Protein AF-X1VVP1-F1 (afdb_monomer)

Secondary structure (DSSP, 8-state):
--TTTTTT--HHHHHHHHHSS----EEEETTTTEEEE-SS-EEEEEESS-B--BGGGTBPPEEEGGG-HHHHHHHHHHHHHHGGGGTT--EEEEE-TTTTSSS-EEEEE--TT-S-EEEE---SSTT-B--EEEEEEETTEEEEEEEEE--BTT-EEEE-HHHHTTTTTS-TTS-EEEEEEESHHHHS-----------

Radius of gyration: 18.2 Å; Cα contacts (8 Å, |Δi|>4): 379; chains: 1; bounding box: 49×40×46 Å

Mean predicted aligned error: 5.55 Å

pLDDT: mean 89.4, std 11.93, range [37.53, 98.31]

Organism: NCBI:txid412755

Structure (mmCIF, N/CA/C/O backbone):
data_AF-X1VVP1-F1
#
_entry.id   AF-X1VVP1-F1
#
loop_
_atom_site.group_PDB
_atom_site.id
_atom_site.type_symbol
_atom_site.label_atom_id
_atom_site.label_alt_id
_atom_site.label_comp_id
_atom_site.label_asym_id
_atom_site.label_entity_id
_atom_site.label_seq_id
_atom_site.pdbx_PDB_ins_code
_atom_site.Cartn_x
_atom_site.Cartn_y
_atom_site.Cartn_z
_atom_site.occupancy
_atom_site.B_iso_or_equiv
_atom_site.auth_seq_id
_atom_site.auth_comp_id
_atom_site.auth_asym_id
_atom_site.auth_atom_id
_atom_site.pdbx_PDB_model_num
ATOM 1 N N . ASN A 1 1 ? -2.290 13.468 11.066 1.00 53.25 1 ASN A N 1
ATOM 2 C CA . ASN A 1 1 ? -3.421 13.322 12.021 1.00 53.25 1 ASN A CA 1
ATOM 3 C C . ASN A 1 1 ? -4.749 14.012 11.655 1.00 53.25 1 ASN A C 1
ATOM 5 O O . ASN A 1 1 ? -5.671 13.946 12.455 1.00 53.25 1 ASN A O 1
ATOM 9 N N . ALA A 1 2 ? -4.943 14.591 10.458 1.00 58.19 2 ALA A N 1
ATOM 10 C CA . ALA A 1 2 ? -6.217 15.257 10.121 1.00 58.19 2 ALA A CA 1
ATOM 11 C C . ALA A 1 2 ? -7.401 14.297 9.847 1.00 58.19 2 ALA A C 1
ATOM 13 O O . ALA A 1 2 ? -8.535 14.619 10.187 1.00 58.19 2 ALA A O 1
ATOM 14 N N . ALA A 1 3 ? -7.159 13.109 9.276 1.00 63.97 3 ALA A N 1
ATOM 15 C CA . ALA A 1 3 ? -8.237 12.234 8.789 1.00 63.97 3 ALA A CA 1
ATOM 16 C C . ALA A 1 3 ? -9.084 11.556 9.887 1.00 63.97 3 ALA A C 1
ATOM 18 O O . ALA A 1 3 ? -10.210 11.155 9.625 1.00 63.97 3 ALA A O 1
ATOM 19 N N . LEU A 1 4 ? -8.563 11.448 11.114 1.00 76.44 4 LEU A N 1
ATOM 20 C CA . LEU A 1 4 ? -9.298 10.933 12.281 1.00 76.44 4 LEU A CA 1
ATOM 21 C C . LEU A 1 4 ? -9.616 12.043 13.297 1.00 76.44 4 LEU A C 1
ATOM 23 O O . LEU A 1 4 ? -10.098 11.769 14.399 1.00 76.44 4 LEU A O 1
ATOM 27 N N . SER A 1 5 ? -9.358 13.305 12.939 1.00 70.06 5 SER A N 1
ATOM 28 C CA . SER A 1 5 ? -9.628 14.438 13.824 1.00 70.06 5 SER A CA 1
ATOM 29 C C . SER A 1 5 ? -11.117 14.502 14.190 1.00 70.06 5 SER A C 1
ATOM 31 O O . SER A 1 5 ? -11.991 14.252 13.365 1.00 70.06 5 SER A O 1
ATOM 33 N N . GLY A 1 6 ? -11.410 14.756 15.468 1.00 71.38 6 GLY A N 1
ATOM 34 C CA . GLY A 1 6 ? -12.781 14.774 15.998 1.00 71.38 6 GLY A CA 1
ATOM 35 C C . GLY A 1 6 ? -13.351 13.415 16.429 1.00 71.38 6 GLY A C 1
ATOM 36 O O . GLY A 1 6 ? -14.400 13.386 17.062 1.00 71.38 6 GLY A O 1
ATOM 37 N N . THR A 1 7 ? -12.664 12.298 16.165 1.00 79.25 7 THR A N 1
ATOM 38 C CA . THR A 1 7 ? -13.104 10.955 16.611 1.00 79.25 7 THR A CA 1
ATOM 39 C C . THR A 1 7 ? -12.517 10.530 17.962 1.00 79.25 7 THR A C 1
ATOM 41 O O . THR A 1 7 ? -12.929 9.521 18.528 1.00 79.25 7 THR A O 1
ATOM 44 N N . GLY A 1 8 ? -11.519 11.268 18.463 1.00 83.25 8 GLY A N 1
ATOM 45 C CA . GLY A 1 8 ? -10.701 10.858 19.610 1.00 83.25 8 GLY A CA 1
ATOM 46 C C . GLY A 1 8 ? -9.762 9.678 19.318 1.00 83.25 8 GLY A C 1
ATOM 47 O O . GLY A 1 8 ? -9.193 9.123 20.252 1.00 83.25 8 GLY A O 1
ATOM 48 N N . LYS A 1 9 ? -9.617 9.280 18.045 1.00 89.06 9 LYS A N 1
ATOM 49 C CA . LYS A 1 9 ? -8.774 8.168 17.587 1.00 89.06 9 LYS A CA 1
ATOM 50 C C . LYS A 1 9 ? -7.568 8.660 16.796 1.00 89.06 9 LYS A C 1
ATOM 52 O O . LYS A 1 9 ? -7.568 9.757 16.234 1.00 89.06 9 LYS A O 1
ATOM 57 N N . THR A 1 10 ? -6.550 7.817 16.740 1.00 89.00 10 THR A N 1
ATOM 58 C CA . THR A 1 10 ? -5.238 8.080 16.146 1.00 89.00 10 THR A CA 1
ATOM 59 C C . THR A 1 10 ? -4.946 7.130 14.986 1.00 89.00 10 THR A C 1
ATOM 61 O O . THR A 1 10 ? -5.627 6.126 14.772 1.00 89.00 10 THR A O 1
ATOM 64 N N . THR A 1 11 ? -3.904 7.427 14.211 1.00 89.00 11 THR A N 1
ATOM 65 C CA . THR A 1 11 ? -3.397 6.517 13.171 1.00 89.00 11 THR A CA 1
ATOM 66 C C . THR A 1 11 ? -2.858 5.211 13.756 1.00 89.00 11 THR A C 1
ATOM 68 O O . THR A 1 11 ? -2.937 4.187 13.081 1.00 89.00 11 THR A O 1
ATOM 71 N N . ALA A 1 12 ? -2.393 5.221 15.010 1.00 89.88 12 ALA A N 1
ATOM 72 C CA . ALA A 1 12 ? -2.027 4.018 15.753 1.00 89.88 12 ALA A CA 1
ATOM 73 C C . ALA A 1 12 ? -3.254 3.140 16.065 1.00 89.88 12 ALA A C 1
ATOM 75 O O . ALA A 1 12 ? -3.195 1.925 15.891 1.00 89.88 12 ALA A O 1
ATOM 76 N N . ASP A 1 13 ? -4.402 3.731 16.423 1.00 92.38 13 ASP A N 1
ATOM 77 C CA . ASP A 1 13 ? -5.652 2.969 16.590 1.00 92.38 13 ASP A CA 1
ATOM 78 C C . ASP A 1 13 ? -6.070 2.279 15.282 1.00 92.38 13 ASP A C 1
ATOM 80 O O . ASP A 1 13 ? -6.445 1.108 15.286 1.00 92.38 13 ASP A 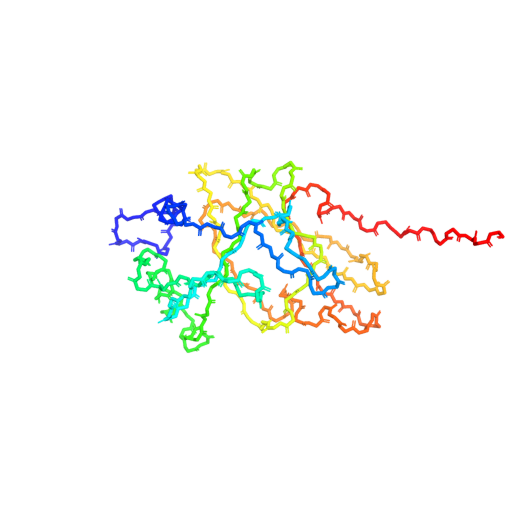O 1
ATOM 84 N N . LEU A 1 14 ? -5.966 2.985 14.150 1.00 93.88 14 LEU A N 1
ATOM 85 C CA . LEU A 1 14 ? -6.242 2.412 12.828 1.00 93.88 14 LEU A CA 1
ATOM 86 C C . LEU A 1 14 ? -5.240 1.305 12.465 1.00 93.88 14 LEU A C 1
ATOM 88 O O . LEU A 1 14 ? -5.618 0.290 11.883 1.00 93.88 14 LEU A O 1
ATOM 92 N N . PHE A 1 15 ? -3.964 1.481 12.805 1.00 94.38 15 PHE A N 1
ATOM 93 C CA . PHE A 1 15 ? -2.954 0.441 12.632 1.00 94.38 15 PHE A CA 1
ATOM 94 C C . PHE A 1 15 ? -3.297 -0.817 13.443 1.00 94.38 15 PHE A C 1
ATOM 96 O O . PHE A 1 15 ? -3.189 -1.923 12.913 1.00 94.38 15 PHE A O 1
ATOM 103 N N . ASN A 1 16 ? -3.763 -0.661 14.684 1.00 94.69 16 ASN A N 1
ATOM 104 C CA . ASN A 1 16 ? -4.191 -1.771 15.536 1.00 94.69 16 ASN A CA 1
ATOM 105 C C . ASN A 1 16 ? -5.433 -2.478 14.974 1.00 94.69 16 ASN A C 1
ATOM 107 O O . ASN A 1 16 ? -5.390 -3.692 14.797 1.00 94.69 16 ASN A O 1
ATOM 111 N N . GLU A 1 17 ? -6.466 -1.731 14.557 1.00 96.31 17 GLU A N 1
ATOM 112 C CA . GLU A 1 17 ? -7.655 -2.291 13.885 1.00 96.31 17 GLU A CA 1
ATOM 113 C C . GLU A 1 17 ? -7.266 -3.189 12.695 1.00 96.31 17 GLU A C 1
ATOM 115 O O . GLU A 1 17 ? -7.808 -4.281 12.515 1.00 96.31 17 GLU A O 1
ATOM 120 N N . LEU A 1 18 ? -6.283 -2.765 11.895 1.00 96.44 18 LEU A N 1
ATOM 121 C CA . LEU A 1 18 ? -5.801 -3.542 10.754 1.00 96.44 18 LEU A CA 1
ATOM 122 C C . LEU A 1 18 ? -4.817 -4.660 11.125 1.00 96.44 18 LEU A C 1
ATOM 124 O O . LEU A 1 18 ? -4.592 -5.544 10.298 1.00 96.44 18 LEU A O 1
ATOM 128 N N . ASN A 1 19 ? -4.209 -4.662 12.309 1.00 94.50 19 ASN A N 1
ATOM 129 C CA . ASN A 1 19 ? -3.380 -5.782 12.768 1.00 94.50 19 ASN A CA 1
ATOM 130 C C . ASN A 1 19 ? -4.198 -6.900 13.412 1.00 94.50 19 ASN A C 1
ATOM 132 O O . ASN A 1 19 ? -3.755 -8.049 13.369 1.00 94.50 19 ASN A O 1
ATOM 136 N N . ASP A 1 20 ? -5.377 -6.581 13.941 1.00 95.75 20 ASP A N 1
ATOM 137 C CA . ASP A 1 20 ? -6.267 -7.548 14.590 1.00 95.75 20 ASP A CA 1
ATOM 138 C C . ASP A 1 20 ? -6.971 -8.480 13.589 1.00 95.75 20 ASP A C 1
ATOM 140 O O . ASP A 1 20 ? -7.489 -9.536 13.959 1.00 95.75 20 ASP A O 1
ATOM 144 N N . ILE A 1 21 ? -6.956 -8.142 12.295 1.00 96.00 21 ILE A N 1
ATOM 145 C CA . ILE A 1 21 ? -7.487 -9.007 11.236 1.00 96.00 21 ILE A CA 1
ATOM 146 C C . ILE A 1 21 ? -6.449 -10.010 10.717 1.00 96.00 21 ILE A C 1
ATOM 148 O O . ILE A 1 21 ? -5.240 -9.777 10.704 1.00 96.00 21 ILE A O 1
ATOM 152 N N . ALA A 1 22 ? -6.932 -11.132 10.183 1.00 95.50 22 ALA A N 1
ATOM 153 C CA . ALA A 1 22 ? -6.082 -12.105 9.501 1.00 95.50 22 ALA A CA 1
ATOM 154 C C . ALA A 1 22 ? -5.563 -11.559 8.160 1.00 95.50 22 ALA A C 1
ATOM 156 O O . ALA A 1 22 ? -6.340 -11.034 7.362 1.00 95.50 22 ALA A O 1
ATOM 157 N N . TRP A 1 23 ? -4.269 -11.745 7.881 1.00 97.44 23 TRP A N 1
ATOM 158 C CA . TRP A 1 23 ? -3.611 -11.319 6.639 1.00 97.44 23 TRP A CA 1
ATOM 159 C C . TRP A 1 23 ? -3.212 -12.500 5.760 1.00 97.44 23 TRP A C 1
ATOM 161 O O . TRP A 1 23 ? -2.513 -13.414 6.204 1.00 97.44 23 TRP A O 1
ATOM 171 N N . ASP A 1 24 ? -3.572 -12.448 4.478 1.00 97.62 24 ASP A N 1
ATOM 172 C CA . ASP A 1 24 ? -3.213 -13.502 3.539 1.00 97.62 24 ASP A CA 1
ATOM 173 C C . ASP A 1 24 ? -1.715 -13.458 3.217 1.00 97.62 24 ASP A C 1
ATOM 175 O O . ASP A 1 24 ? -1.238 -12.591 2.475 1.00 97.62 24 ASP A O 1
ATOM 179 N N . SER A 1 25 ? -0.979 -14.464 3.685 1.00 96.94 25 SER A N 1
ATOM 180 C CA . SER A 1 25 ? 0.458 -14.648 3.435 1.00 96.94 25 SER A CA 1
ATOM 181 C C . SER A 1 25 ? 0.767 -15.666 2.331 1.00 96.94 25 SER A C 1
ATOM 183 O O . SER A 1 25 ? 1.934 -15.952 2.058 1.00 96.94 25 SER A O 1
ATOM 185 N N . LYS A 1 26 ? -0.254 -16.207 1.654 1.00 97.31 26 LYS A N 1
ATOM 186 C CA . LYS A 1 26 ? -0.121 -17.181 0.557 1.00 97.31 26 LYS A CA 1
ATOM 187 C C . LYS A 1 26 ? -0.905 -16.756 -0.684 1.00 97.31 26 LYS A C 1
ATOM 189 O O . LYS A 1 26 ? -1.830 -15.957 -0.589 1.00 97.31 26 LYS A O 1
ATOM 194 N N . TYR A 1 27 ? -0.519 -17.266 -1.851 1.00 96.69 27 TYR A N 1
ATOM 195 C CA . TYR A 1 27 ? -1.201 -17.021 -3.125 1.00 96.69 27 TYR A CA 1
ATOM 196 C C . TYR A 1 27 ? -1.121 -18.235 -4.059 1.00 96.69 27 TYR A C 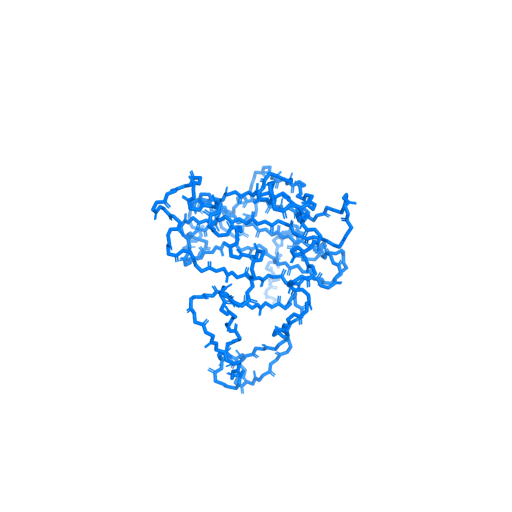1
ATOM 198 O O . TYR A 1 27 ? -0.181 -19.029 -3.974 1.00 96.69 27 TYR A O 1
ATOM 206 N N . TRP A 1 28 ? -2.082 -18.349 -4.978 1.00 97.38 28 TRP A N 1
ATOM 207 C CA . TRP A 1 28 ? -2.036 -19.308 -6.082 1.00 97.38 28 TRP A CA 1
ATOM 208 C C . TRP A 1 28 ? -1.095 -18.831 -7.187 1.00 97.38 28 TRP A C 1
ATOM 210 O O . TRP A 1 28 ? -1.351 -17.820 -7.849 1.00 97.38 28 TRP A O 1
ATOM 220 N N . ASP A 1 29 ? -0.020 -19.571 -7.445 1.00 95.88 29 ASP A N 1
ATOM 221 C CA . ASP A 1 29 ? 0.824 -19.326 -8.610 1.00 95.88 29 ASP A CA 1
ATOM 222 C C . ASP A 1 29 ? 0.229 -20.045 -9.829 1.00 95.88 29 ASP A C 1
ATOM 224 O O . ASP A 1 29 ? 0.396 -21.253 -9.995 1.00 95.88 29 ASP A O 1
ATOM 228 N N . LYS A 1 30 ? -0.434 -19.292 -10.719 1.00 92.94 30 LYS A N 1
ATOM 229 C CA . LYS A 1 30 ? -1.042 -19.832 -11.952 1.00 92.94 30 LYS A CA 1
ATOM 230 C C . LYS A 1 30 ? -0.034 -20.537 -12.870 1.00 92.94 30 LYS A C 1
ATOM 232 O O . LYS A 1 30 ? -0.415 -21.449 -13.598 1.00 92.94 30 LYS A O 1
ATOM 237 N N . LYS A 1 31 ? 1.242 -20.130 -12.860 1.00 94.19 31 LYS A N 1
ATOM 238 C CA . LYS A 1 31 ? 2.285 -20.716 -13.720 1.00 94.19 31 LYS A CA 1
ATOM 239 C C . LYS A 1 31 ? 2.782 -22.039 -13.154 1.00 94.19 31 LYS A C 1
ATOM 241 O O . LYS A 1 31 ? 2.986 -22.986 -13.904 1.00 94.19 31 LYS A O 1
ATOM 246 N N . LYS A 1 32 ? 2.984 -22.096 -11.837 1.00 94.31 32 LYS A N 1
ATOM 247 C CA . LYS A 1 32 ? 3.460 -23.294 -11.131 1.00 94.31 32 LYS A CA 1
ATOM 248 C 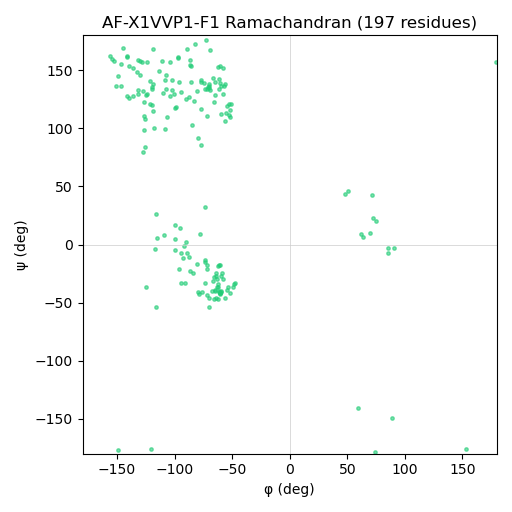C . LYS A 1 32 ? 2.333 -24.220 -10.674 1.00 94.31 32 LYS A C 1
ATOM 250 O O . LYS A 1 32 ? 2.641 -25.306 -10.195 1.00 94.31 32 LYS A O 1
ATOM 255 N N . LYS A 1 33 ? 1.073 -23.791 -10.812 1.00 95.44 33 LYS A N 1
ATOM 256 C CA . LYS A 1 33 ? -0.147 -24.507 -10.411 1.00 95.44 33 LYS A CA 1
ATOM 257 C C . LYS A 1 33 ? -0.078 -25.019 -8.968 1.00 95.44 33 LYS A C 1
ATOM 259 O O . LYS A 1 33 ? -0.356 -26.184 -8.705 1.00 95.44 33 LYS A O 1
ATOM 264 N N . LYS A 1 34 ? 0.372 -24.161 -8.049 1.00 96.69 34 LYS A N 1
ATOM 265 C CA . LYS A 1 34 ? 0.446 -24.478 -6.618 1.00 96.69 34 LYS A CA 1
ATOM 266 C C . LYS A 1 34 ? 0.374 -23.234 -5.747 1.00 96.69 34 LYS A C 1
ATOM 268 O O . LYS A 1 34 ? 0.725 -22.137 -6.186 1.00 96.69 34 LYS A O 1
ATOM 273 N N . VAL A 1 35 ? 0.006 -23.438 -4.487 1.00 97.50 35 VAL A N 1
ATOM 274 C CA . VAL A 1 35 ? 0.048 -22.405 -3.451 1.00 97.50 35 VAL A CA 1
ATOM 275 C C . VAL A 1 35 ? 1.494 -22.109 -3.050 1.00 97.50 35 VAL A C 1
ATOM 277 O O . VAL A 1 35 ? 2.296 -23.016 -2.819 1.00 97.50 35 VAL A O 1
ATOM 280 N N . LEU A 1 36 ? 1.831 -20.824 -2.963 1.00 97.50 36 LEU A N 1
ATOM 281 C CA . LEU A 1 36 ? 3.135 -20.319 -2.541 1.00 97.50 36 LEU A CA 1
ATOM 282 C C . LEU A 1 36 ? 3.000 -19.249 -1.459 1.00 97.50 36 LEU A C 1
ATOM 284 O O . LEU A 1 36 ? 1.982 -18.570 -1.365 1.00 97.50 36 LEU A O 1
ATOM 288 N N . ASN A 1 37 ? 4.071 -19.049 -0.691 1.00 97.06 37 ASN A N 1
ATOM 289 C CA . ASN A 1 37 ? 4.160 -17.962 0.282 1.00 97.06 37 ASN A CA 1
ATOM 290 C C . ASN A 1 37 ? 4.437 -16.620 -0.414 1.00 97.06 37 ASN A C 1
ATOM 292 O O . ASN A 1 37 ? 5.273 -16.528 -1.322 1.00 97.06 37 ASN A O 1
ATOM 296 N N . LYS A 1 38 ? 3.783 -15.557 0.052 1.00 95.12 38 LYS A N 1
ATOM 297 C CA . LYS A 1 38 ? 4.063 -14.173 -0.326 1.00 95.12 38 LYS A CA 1
ATOM 298 C C . LYS A 1 38 ? 5.284 -13.679 0.454 1.00 95.12 38 LYS A C 1
ATOM 300 O O . LYS A 1 38 ? 5.182 -13.156 1.552 1.00 95.12 38 LYS A O 1
ATOM 305 N N . LEU A 1 39 ? 6.464 -13.834 -0.139 1.00 93.81 39 LEU A N 1
ATOM 306 C CA . LEU A 1 39 ? 7.736 -13.462 0.502 1.00 93.81 39 LEU A CA 1
ATOM 307 C C . LEU A 1 39 ? 7.988 -11.946 0.577 1.00 93.81 39 LEU A C 1
ATOM 309 O O . LEU A 1 39 ? 8.940 -11.510 1.218 1.00 93.81 39 LEU A O 1
ATOM 313 N N . ALA A 1 40 ? 7.211 -11.153 -0.164 1.00 94.50 40 ALA A N 1
ATOM 314 C CA . ALA A 1 40 ? 7.440 -9.719 -0.302 1.00 94.50 40 ALA A CA 1
ATOM 315 C C . ALA A 1 40 ? 6.630 -8.882 0.691 1.00 94.50 40 ALA A C 1
ATOM 317 O O . ALA A 1 40 ? 7.106 -7.824 1.089 1.00 94.50 40 ALA A O 1
ATOM 318 N N . ARG A 1 41 ? 5.425 -9.345 1.038 1.00 95.81 41 ARG A N 1
ATOM 319 C CA . ARG A 1 41 ? 4.439 -8.706 1.922 1.00 95.81 41 ARG A CA 1
ATOM 320 C C . ARG A 1 41 ? 3.198 -9.595 2.014 1.00 95.81 41 ARG A C 1
ATOM 322 O O . ARG A 1 41 ? 2.928 -10.335 1.065 1.00 95.81 41 ARG A O 1
ATOM 329 N N . ALA A 1 42 ? 2.414 -9.464 3.075 1.00 97.25 42 ALA A N 1
ATOM 330 C CA . ALA A 1 42 ? 1.031 -9.936 3.070 1.00 97.25 42 ALA A CA 1
ATOM 331 C C . ALA A 1 42 ? 0.113 -8.845 2.492 1.00 97.25 42 ALA A C 1
ATOM 333 O O . ALA A 1 42 ? 0.444 -7.659 2.548 1.00 97.25 42 ALA A O 1
ATOM 334 N N . ASN A 1 43 ? -1.022 -9.226 1.910 1.00 97.25 43 ASN A N 1
ATOM 335 C CA . ASN A 1 43 ? -1.998 -8.259 1.406 1.00 97.25 43 ASN A CA 1
ATOM 336 C C . ASN A 1 43 ? -3.424 -8.798 1.484 1.00 97.25 43 ASN A C 1
ATOM 338 O O . ASN A 1 43 ? -3.637 -9.985 1.244 1.00 97.25 43 ASN A O 1
ATOM 342 N N . ASN A 1 44 ? -4.364 -7.897 1.762 1.00 97.56 44 ASN A N 1
ATOM 343 C CA . ASN A 1 44 ? -5.804 -8.138 1.795 1.00 97.56 44 ASN A CA 1
ATOM 344 C C . ASN A 1 44 ? -6.526 -7.046 1.004 1.00 97.56 44 ASN A C 1
ATOM 346 O O . ASN A 1 44 ? -6.002 -5.939 0.853 1.00 97.56 44 ASN A O 1
ATOM 350 N N . CYS A 1 45 ? -7.747 -7.333 0.560 1.00 97.44 45 CYS A N 1
ATOM 351 C CA . CYS A 1 45 ? -8.631 -6.326 -0.020 1.00 97.44 45 CYS A CA 1
ATOM 352 C C . CYS A 1 45 ? -9.730 -5.918 0.968 1.00 97.44 45 CYS A C 1
ATOM 354 O O . CYS A 1 45 ? -10.097 -6.683 1.860 1.00 97.44 45 CYS A O 1
ATOM 356 N N . PHE A 1 46 ? -10.279 -4.724 0.768 1.00 97.88 46 PHE A N 1
ATOM 357 C CA . PHE A 1 46 ? -11.383 -4.176 1.546 1.00 97.88 46 PHE A CA 1
ATOM 358 C C . PHE A 1 46 ? -12.446 -3.620 0.601 1.00 97.88 46 PHE A C 1
ATOM 360 O O . PHE A 1 46 ? -12.128 -2.859 -0.320 1.00 97.88 46 PHE A O 1
ATOM 367 N N . ALA A 1 47 ? -13.697 -4.022 0.809 1.00 97.12 47 ALA A N 1
ATOM 368 C CA . ALA A 1 47 ? -14.824 -3.664 -0.048 1.00 97.12 47 ALA A CA 1
ATOM 369 C C . ALA A 1 47 ? -16.133 -3.585 0.756 1.00 97.12 47 ALA A C 1
ATOM 371 O O . ALA A 1 47 ? -16.145 -3.769 1.969 1.00 97.12 47 ALA A O 1
ATOM 372 N N . ASP A 1 48 ? -17.254 -3.330 0.082 1.00 97.06 48 ASP A N 1
ATOM 373 C CA . ASP A 1 48 ? -18.593 -3.299 0.698 1.00 97.06 48 ASP A CA 1
ATOM 374 C C . ASP A 1 48 ? -19.184 -4.704 0.957 1.00 97.06 48 ASP A C 1
ATOM 376 O O . ASP A 1 48 ? -20.345 -4.860 1.335 1.00 97.06 48 ASP A O 1
ATOM 380 N N . TYR A 1 49 ? -18.377 -5.751 0.778 1.00 96.94 49 TYR A N 1
ATOM 381 C CA . TYR A 1 49 ? -18.720 -7.148 1.024 1.00 96.94 49 TYR A CA 1
ATOM 382 C C . TYR A 1 49 ? -17.528 -7.890 1.637 1.00 96.94 49 TYR A C 1
ATOM 384 O O . TYR A 1 49 ? -16.393 -7.424 1.562 1.00 96.94 49 TYR A O 1
ATOM 392 N N . ALA A 1 50 ? -17.797 -9.045 2.247 1.00 97.75 50 ALA A N 1
ATOM 393 C CA . ALA A 1 50 ? -16.766 -9.915 2.804 1.00 97.75 50 ALA A CA 1
ATOM 394 C C . ALA A 1 50 ? -16.588 -11.173 1.942 1.00 97.75 50 ALA A C 1
ATOM 396 O O . ALA A 1 50 ? -17.556 -11.715 1.408 1.00 97.75 50 ALA A O 1
ATOM 397 N N . GLN A 1 51 ? -15.355 -11.667 1.852 1.00 97.62 51 GLN A N 1
ATOM 398 C CA . GLN A 1 51 ? -15.005 -12.935 1.218 1.00 97.62 51 GLN A CA 1
ATOM 399 C C . GLN A 1 51 ? -13.919 -13.618 2.048 1.00 97.62 51 GLN A C 1
ATOM 401 O O . GLN A 1 51 ? -12.870 -13.031 2.306 1.00 97.62 51 GLN A O 1
ATOM 406 N N . LYS A 1 52 ? -14.141 -14.881 2.423 1.00 97.25 52 LYS A N 1
ATOM 407 C CA . LYS A 1 52 ? -13.077 -15.724 2.984 1.00 97.25 52 LYS A CA 1
ATOM 408 C C . LYS A 1 52 ? -12.136 -16.168 1.865 1.00 97.25 52 LYS A C 1
ATOM 410 O O . LYS A 1 52 ? -12.606 -16.525 0.785 1.00 97.25 52 LYS A O 1
ATOM 415 N N . ALA A 1 53 ? -10.832 -16.176 2.127 1.00 97.19 53 ALA A N 1
ATOM 416 C CA . ALA A 1 53 ? -9.862 -16.667 1.158 1.00 97.19 53 ALA A CA 1
ATOM 417 C C . ALA A 1 53 ? -10.151 -18.118 0.740 1.00 97.19 53 ALA A C 1
ATOM 419 O O . ALA A 1 53 ? -10.389 -18.993 1.572 1.00 97.19 53 ALA A O 1
ATOM 420 N N . ASN A 1 54 ? -10.046 -18.370 -0.562 1.00 97.06 54 ASN A N 1
ATOM 421 C CA . ASN A 1 54 ? -9.897 -19.694 -1.147 1.00 97.06 54 ASN A CA 1
ATOM 422 C C . ASN A 1 54 ? -8.647 -19.649 -2.029 1.00 97.06 54 ASN A C 1
ATOM 424 O O . ASN A 1 54 ? -8.701 -19.356 -3.228 1.00 97.06 54 ASN A O 1
ATOM 428 N N . ILE A 1 55 ? -7.495 -19.851 -1.387 1.00 96.25 55 ILE A N 1
ATOM 429 C CA . ILE A 1 55 ? -6.196 -19.653 -2.025 1.00 96.25 55 ILE A CA 1
ATOM 430 C C . ILE A 1 55 ? -5.964 -20.683 -3.125 1.00 96.25 55 ILE A C 1
ATOM 432 O O . ILE A 1 55 ? -5.339 -20.326 -4.111 1.00 96.25 55 ILE A O 1
ATOM 436 N N . ASP A 1 56 ? -6.491 -21.900 -3.027 1.00 94.81 56 ASP A N 1
ATOM 437 C CA . ASP A 1 56 ? -6.357 -22.913 -4.082 1.00 94.81 56 ASP A CA 1
ATOM 438 C C . ASP A 1 56 ? -7.090 -22.515 -5.377 1.00 94.81 56 ASP A C 1
ATOM 440 O O . ASP A 1 56 ? -6.639 -22.833 -6.477 1.00 94.81 56 ASP A O 1
ATOM 444 N N . GLU A 1 57 ? -8.155 -21.716 -5.268 1.00 94.75 57 GLU A N 1
ATOM 445 C CA . GLU A 1 57 ? -8.851 -21.098 -6.408 1.00 94.75 57 GLU A CA 1
ATOM 446 C C . GLU A 1 57 ? -8.296 -19.715 -6.794 1.00 94.75 57 GLU A C 1
ATOM 448 O O . GLU A 1 57 ? -8.806 -19.058 -7.705 1.00 94.75 57 GLU A O 1
ATOM 453 N N . GLY A 1 58 ? -7.251 -19.239 -6.113 1.00 94.06 58 GLY A N 1
ATOM 454 C CA . GLY A 1 58 ? -6.675 -17.914 -6.341 1.00 94.06 58 GLY A CA 1
ATOM 455 C C . GLY A 1 58 ? -7.542 -16.752 -5.846 1.00 94.06 58 GLY A C 1
ATOM 456 O O . GLY A 1 58 ? -7.380 -15.633 -6.334 1.00 94.06 58 GLY A O 1
ATOM 457 N N . LYS A 1 59 ? -8.439 -16.993 -4.885 1.00 96.12 59 LYS A N 1
ATOM 458 C CA . LYS A 1 59 ? -9.292 -15.979 -4.251 1.00 96.12 59 LYS A CA 1
ATOM 459 C C . LYS A 1 59 ? -8.709 -15.567 -2.898 1.00 96.12 59 LYS A C 1
ATOM 461 O O . LYS A 1 59 ? -8.600 -16.396 -1.999 1.00 96.12 59 LYS A O 1
ATOM 466 N N . GLY A 1 60 ? -8.337 -14.297 -2.752 1.00 96.75 60 GLY A N 1
ATOM 467 C CA . GLY A 1 60 ? -7.878 -13.734 -1.475 1.00 96.75 60 GLY A CA 1
ATOM 468 C C . GLY A 1 60 ? -9.024 -13.321 -0.547 1.00 96.75 60 GLY A C 1
ATOM 469 O O . GLY A 1 60 ? -10.191 -13.316 -0.942 1.00 96.75 60 GLY A O 1
ATOM 470 N N . SER A 1 61 ? -8.682 -12.955 0.681 1.00 98.00 61 SER A N 1
ATOM 471 C CA . SER A 1 61 ? -9.591 -12.402 1.678 1.00 98.00 61 SER A CA 1
ATOM 472 C C . SER A 1 61 ? -10.035 -10.988 1.293 1.00 98.00 61 SER A C 1
ATOM 474 O O . SER A 1 61 ? -9.221 -10.146 0.892 1.00 98.00 61 SER A O 1
ATOM 476 N N . ILE A 1 62 ? -11.333 -10.726 1.448 1.00 98.31 62 ILE A N 1
ATOM 477 C CA . ILE A 1 62 ? -11.933 -9.394 1.343 1.00 98.31 62 ILE A CA 1
ATOM 478 C C . ILE A 1 62 ? -12.623 -9.104 2.671 1.00 98.31 62 ILE A C 1
ATOM 480 O O . ILE A 1 62 ? -13.508 -9.858 3.079 1.00 98.31 62 ILE A O 1
ATOM 484 N N . HIS A 1 63 ? -12.219 -8.030 3.340 1.00 98.12 63 HIS A N 1
ATOM 485 C CA . HIS A 1 63 ? -12.844 -7.571 4.579 1.00 98.12 63 HIS A CA 1
ATOM 486 C C . HIS A 1 63 ? -13.870 -6.488 4.269 1.00 98.12 63 HIS A C 1
ATOM 488 O O . HIS A 1 63 ? -13.639 -5.630 3.413 1.00 98.12 63 HIS A O 1
ATOM 494 N N . ASN A 1 64 ? -15.012 -6.528 4.950 1.00 97.88 64 ASN A N 1
ATOM 495 C CA . ASN A 1 64 ? -16.043 -5.528 4.733 1.00 97.88 64 ASN A CA 1
ATOM 496 C C . ASN A 1 64 ? -15.691 -4.250 5.500 1.00 97.88 64 ASN A C 1
ATOM 498 O O . ASN A 1 64 ? -15.398 -4.312 6.692 1.00 97.88 64 ASN A O 1
ATOM 502 N N . PHE A 1 65 ? -15.771 -3.089 4.848 1.00 97.12 65 PHE A N 1
ATOM 503 C CA . PHE A 1 65 ? -15.566 -1.801 5.515 1.00 97.12 65 PHE A CA 1
ATOM 504 C C . PHE A 1 65 ? -16.458 -1.630 6.750 1.00 97.12 65 PHE A C 1
ATOM 506 O O . PHE A 1 65 ? -15.998 -1.098 7.756 1.00 97.12 65 PHE A O 1
ATOM 513 N N . LYS A 1 66 ? -17.699 -2.131 6.721 1.00 96.50 66 LYS A N 1
ATOM 514 C CA . LYS A 1 66 ? -18.640 -2.011 7.849 1.00 96.50 66 LYS A CA 1
ATOM 515 C C . LYS A 1 66 ? -18.123 -2.637 9.154 1.00 96.50 66 LYS A C 1
ATOM 517 O O . LYS A 1 66 ? -18.564 -2.233 10.223 1.00 96.50 66 LYS A O 1
ATOM 522 N N . ASP A 1 67 ? -17.216 -3.611 9.049 1.00 97.31 67 ASP A N 1
ATOM 523 C CA . ASP A 1 67 ? -16.634 -4.332 10.184 1.00 97.31 67 ASP A CA 1
ATOM 524 C C . ASP A 1 67 ? -15.323 -3.665 10.668 1.00 97.31 67 ASP A C 1
ATOM 526 O O . ASP A 1 67 ? -14.717 -4.116 11.635 1.00 97.31 67 ASP A O 1
ATOM 530 N N . LEU A 1 68 ? -14.888 -2.586 9.999 1.00 97.00 68 LEU A N 1
ATOM 531 C CA . LEU A 1 68 ? -13.649 -1.835 10.233 1.00 97.00 68 LEU A CA 1
ATOM 532 C C . LEU A 1 68 ? -13.979 -0.339 10.398 1.00 97.00 68 LEU A C 1
ATOM 534 O O . LEU A 1 68 ? -13.911 0.430 9.426 1.00 97.00 68 LEU A O 1
ATOM 538 N N . PRO A 1 69 ? -14.442 0.084 11.589 1.00 95.25 69 PRO A N 1
ATOM 539 C CA . PRO A 1 69 ? -14.977 1.425 11.799 1.00 95.25 69 PRO A CA 1
ATOM 540 C C . PRO A 1 69 ? -13.969 2.542 11.505 1.00 95.25 69 PRO A C 1
ATOM 542 O O . PRO A 1 69 ? -14.351 3.544 10.898 1.00 95.25 69 PRO A O 1
ATOM 545 N N . LEU A 1 70 ? -12.693 2.395 11.870 1.00 95.50 70 LEU A N 1
ATOM 546 C CA . LEU A 1 70 ? -11.687 3.434 11.632 1.00 95.50 70 LEU A CA 1
ATOM 547 C C . LEU A 1 70 ? -11.330 3.526 10.150 1.00 95.50 70 LEU A C 1
ATOM 549 O O . LEU A 1 70 ? -11.292 4.629 9.597 1.00 95.50 70 LEU A O 1
ATOM 553 N N . LEU A 1 71 ? -11.148 2.393 9.469 1.00 95.19 71 LEU A N 1
ATOM 554 C CA . LEU A 1 71 ? -10.922 2.388 8.024 1.00 95.19 71 LEU A CA 1
ATOM 555 C C . LEU A 1 71 ? -12.126 2.970 7.259 1.00 95.19 71 LEU A C 1
ATOM 557 O O . LEU A 1 71 ? -11.949 3.696 6.276 1.00 95.19 71 LEU A O 1
ATOM 561 N N . SER A 1 72 ? -13.348 2.706 7.726 1.00 94.44 72 SER A N 1
ATOM 562 C CA . SER A 1 72 ? -14.573 3.307 7.185 1.00 94.44 72 SER A CA 1
ATOM 563 C C . SER A 1 72 ? -14.595 4.827 7.318 1.00 94.44 72 SER A C 1
ATOM 565 O O . SER A 1 72 ? -14.998 5.513 6.375 1.00 94.44 72 SER A O 1
ATOM 567 N N . ILE A 1 73 ? -14.124 5.367 8.446 1.00 92.75 73 ILE A N 1
ATOM 568 C CA . ILE A 1 73 ? -13.993 6.817 8.638 1.00 92.75 73 ILE A CA 1
ATOM 569 C C . ILE A 1 73 ? -13.006 7.392 7.623 1.00 92.75 73 ILE A C 1
ATOM 571 O O . ILE A 1 73 ? -13.360 8.342 6.931 1.00 92.75 73 ILE A O 1
ATOM 575 N N . ILE A 1 74 ? -11.833 6.773 7.434 1.00 92.38 74 ILE A N 1
ATOM 576 C CA . ILE A 1 74 ? -10.867 7.218 6.414 1.00 92.38 74 ILE A CA 1
ATOM 577 C C . ILE A 1 74 ? -11.505 7.255 5.022 1.00 92.38 74 ILE A C 1
ATOM 579 O O . ILE A 1 74 ? -11.363 8.243 4.298 1.00 92.38 74 ILE A O 1
ATOM 583 N N . ARG A 1 75 ? -12.244 6.208 4.639 1.00 92.44 75 ARG A N 1
ATOM 584 C CA . ARG A 1 75 ? -12.937 6.159 3.341 1.00 92.44 75 ARG A CA 1
ATOM 585 C C . ARG A 1 75 ? -13.971 7.279 3.206 1.00 92.44 75 ARG A C 1
ATOM 587 O O . ARG A 1 75 ? -14.060 7.893 2.142 1.00 92.44 75 ARG A O 1
ATOM 594 N N . LYS A 1 76 ? -14.722 7.572 4.271 1.00 90.94 76 LYS A N 1
ATOM 595 C CA . LYS A 1 76 ? -15.679 8.684 4.308 1.00 90.94 76 LYS A CA 1
ATOM 596 C C . LYS A 1 76 ? -14.975 10.036 4.166 1.00 90.94 76 LYS A C 1
ATOM 598 O O . LYS A 1 76 ? -15.387 10.832 3.330 1.00 90.94 76 LYS A O 1
ATOM 603 N N . THR A 1 77 ? -13.885 10.268 4.893 1.00 90.00 77 THR A N 1
ATOM 604 C CA . THR A 1 77 ? -13.099 11.507 4.799 1.00 90.00 77 THR A CA 1
ATOM 605 C C . THR A 1 77 ? -12.536 11.711 3.395 1.00 90.00 77 THR A C 1
ATOM 607 O O . THR A 1 77 ? -12.614 12.808 2.849 1.00 90.00 77 THR A O 1
ATOM 610 N N . LEU A 1 78 ? -12.037 10.652 2.749 1.00 90.38 78 LEU A N 1
ATOM 611 C CA . LEU A 1 78 ? -11.609 10.731 1.350 1.00 90.38 78 LEU A CA 1
ATOM 612 C C . LEU A 1 78 ? -12.761 11.151 0.428 1.00 90.38 78 LEU A C 1
ATOM 614 O O . LEU A 1 78 ? -12.557 11.968 -0.471 1.00 90.38 78 LEU A O 1
ATOM 618 N N . TYR A 1 79 ? -13.968 10.626 0.647 1.00 91.69 79 TYR A N 1
ATOM 619 C CA . TYR A 1 79 ? -15.151 11.035 -0.109 1.00 91.69 79 TYR A CA 1
ATOM 620 C C . TYR A 1 79 ? -15.530 12.499 0.140 1.00 91.69 79 TYR A C 1
ATOM 622 O O . TYR A 1 79 ? -15.859 13.203 -0.808 1.00 91.69 79 TYR A O 1
ATOM 630 N N . GLU A 1 80 ? -15.437 12.988 1.374 1.00 90.50 80 GLU A N 1
ATOM 631 C CA . GLU A 1 80 ? -15.672 14.402 1.697 1.00 90.50 80 GLU A CA 1
ATOM 632 C C . GLU A 1 80 ? -14.647 15.322 1.009 1.00 90.50 80 GLU A C 1
ATOM 634 O O . GLU A 1 80 ? -15.008 16.391 0.524 1.00 90.50 80 GLU A O 1
ATOM 639 N N . MET A 1 81 ? -13.389 14.884 0.888 1.00 88.31 81 MET A N 1
ATOM 640 C CA . MET A 1 81 ? -12.318 15.650 0.236 1.00 88.31 81 MET A CA 1
ATOM 641 C C . MET A 1 81 ? -12.395 15.642 -1.298 1.00 88.31 81 MET A C 1
ATOM 643 O O . MET A 1 81 ? -12.124 16.657 -1.939 1.00 88.31 81 MET A O 1
ATOM 647 N N . PHE A 1 82 ? -12.711 14.496 -1.908 1.00 89.56 82 PHE A N 1
ATOM 648 C CA . PHE A 1 82 ? -12.577 14.288 -3.359 1.00 89.56 82 PHE A CA 1
ATOM 649 C C . PHE A 1 82 ? -13.904 14.022 -4.085 1.00 89.56 82 PHE A C 1
ATOM 651 O O . PHE A 1 82 ? -13.932 13.905 -5.317 1.00 89.56 82 PHE A O 1
ATOM 658 N N . GLY A 1 83 ? -15.007 13.924 -3.345 1.00 90.50 83 GLY A N 1
ATOM 659 C CA . GLY A 1 83 ? -16.348 13.688 -3.858 1.00 90.50 83 GLY A CA 1
ATOM 660 C C . GLY A 1 83 ? -16.468 12.386 -4.649 1.00 90.50 83 GLY A C 1
ATOM 661 O O . GLY A 1 83 ? -15.868 11.352 -4.345 1.00 90.50 83 GLY A O 1
ATOM 662 N N . HIS A 1 84 ? -17.241 12.440 -5.733 1.00 90.56 84 HIS A N 1
ATOM 663 C CA . HIS A 1 84 ? -17.561 11.267 -6.546 1.00 90.56 84 HIS A CA 1
ATOM 664 C C . HIS A 1 84 ? -16.350 10.571 -7.184 1.00 90.56 84 HIS A C 1
ATOM 666 O O . HIS A 1 84 ? -16.466 9.396 -7.531 1.00 90.56 84 HIS A O 1
ATOM 672 N N . LYS A 1 85 ? -15.187 11.235 -7.277 1.00 86.06 85 LYS A N 1
ATOM 673 C CA . LYS A 1 85 ? -13.953 10.643 -7.825 1.00 86.06 85 LYS A CA 1
ATOM 674 C C . LYS A 1 85 ? -13.494 9.404 -7.056 1.00 86.06 85 LYS A C 1
ATOM 676 O O . LYS A 1 85 ? -12.853 8.542 -7.647 1.00 86.06 85 LYS A O 1
ATOM 681 N N . VAL A 1 86 ? -13.831 9.314 -5.767 1.00 86.56 86 VAL A N 1
ATOM 682 C CA . VAL A 1 86 ? -13.397 8.219 -4.885 1.00 86.56 86 VAL A CA 1
ATOM 683 C C . VAL A 1 86 ? -14.550 7.350 -4.376 1.00 86.56 86 VAL A C 1
ATOM 685 O O . VAL A 1 86 ? -14.337 6.438 -3.584 1.00 86.56 86 VAL A O 1
ATOM 688 N N . LYS A 1 87 ? -15.785 7.587 -4.848 1.00 83.12 87 LYS A N 1
ATOM 689 C CA . LYS A 1 87 ? -17.004 6.907 -4.363 1.00 83.12 87 LYS A CA 1
ATOM 690 C C . LYS A 1 87 ? -16.911 5.379 -4.428 1.00 83.12 87 LYS A C 1
ATOM 692 O O . LYS A 1 87 ? -17.398 4.693 -3.537 1.00 83.12 87 LYS A O 1
ATOM 697 N N . LEU A 1 88 ? -16.304 4.858 -5.492 1.00 84.00 88 LEU A N 1
ATOM 698 C CA . LEU A 1 88 ? -16.202 3.421 -5.765 1.00 84.00 88 LEU A CA 1
ATOM 699 C C . LEU A 1 88 ? -14.846 2.834 -5.361 1.00 84.00 88 LEU A C 1
ATOM 701 O O . LEU A 1 88 ? -14.483 1.753 -5.820 1.00 84.00 88 LEU A O 1
ATOM 705 N N . PHE A 1 89 ? -14.070 3.542 -4.537 1.00 87.19 89 PHE A N 1
ATOM 706 C CA . PHE A 1 89 ? -12.785 3.024 -4.091 1.00 87.19 89 PHE A CA 1
ATOM 707 C C . PHE A 1 89 ? -12.990 1.784 -3.222 1.00 87.19 89 PHE A C 1
ATOM 709 O O . PHE A 1 89 ? -13.653 1.828 -2.184 1.00 87.19 89 PHE A O 1
ATOM 716 N N . ILE A 1 90 ? -12.372 0.697 -3.670 1.00 93.31 90 ILE A N 1
ATOM 717 C CA . ILE A 1 90 ? -11.954 -0.424 -2.835 1.00 93.31 90 ILE A CA 1
ATOM 718 C C . ILE A 1 90 ? -10.560 -0.116 -2.284 1.00 93.31 90 ILE A C 1
ATOM 720 O O . ILE A 1 90 ? -9.830 0.691 -2.868 1.00 93.31 90 ILE A O 1
ATOM 724 N N . ALA A 1 91 ? -10.166 -0.763 -1.191 1.00 94.94 91 ALA A N 1
ATOM 725 C CA . ALA A 1 91 ? -8.809 -0.627 -0.668 1.00 94.94 91 ALA A CA 1
ATOM 726 C C . ALA A 1 91 ? -8.033 -1.941 -0.781 1.00 94.94 91 ALA A C 1
ATOM 728 O O . ALA A 1 91 ? -8.597 -3.030 -0.695 1.00 94.94 91 ALA A O 1
ATOM 729 N N . GLU A 1 92 ? -6.719 -1.828 -0.954 1.00 95.69 92 GLU A N 1
ATOM 730 C CA . GLU A 1 92 ? -5.776 -2.934 -0.818 1.00 95.69 92 GLU A CA 1
ATOM 731 C C . GLU A 1 92 ? -4.790 -2.583 0.295 1.00 95.69 92 GLU A C 1
ATOM 733 O O . GLU A 1 92 ? -4.074 -1.582 0.223 1.00 95.69 92 GLU A O 1
ATOM 738 N N . GLY A 1 93 ? -4.753 -3.412 1.332 1.00 96.25 93 GLY A N 1
ATOM 739 C CA . GLY A 1 93 ? -3.775 -3.303 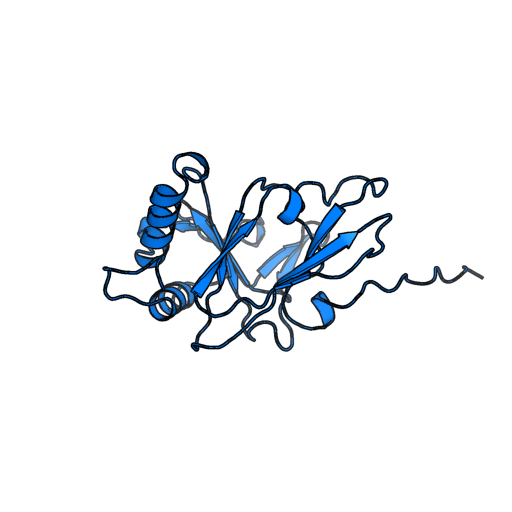2.403 1.00 96.25 93 GLY A CA 1
ATOM 740 C C . GLY A 1 93 ? -2.508 -4.047 2.023 1.00 96.25 93 GLY A C 1
ATOM 741 O O . GLY A 1 93 ? -2.576 -5.156 1.501 1.00 96.25 93 GLY A O 1
ATOM 742 N N . ASN A 1 94 ? -1.349 -3.475 2.334 1.00 96.50 94 ASN A N 1
ATOM 743 C CA . ASN A 1 94 ? -0.051 -4.110 2.125 1.00 96.50 94 ASN A CA 1
ATOM 744 C C . ASN A 1 94 ? 0.730 -4.109 3.441 1.00 96.50 94 ASN A C 1
ATOM 746 O O . ASN A 1 94 ? 1.195 -3.057 3.878 1.00 96.50 94 ASN A O 1
ATOM 750 N N . ARG A 1 95 ? 0.878 -5.285 4.061 1.00 96.06 95 ARG A N 1
ATOM 751 C CA . ARG A 1 95 ? 1.543 -5.455 5.357 1.00 96.06 95 ARG A CA 1
ATOM 752 C C . ARG A 1 95 ? 2.981 -5.919 5.169 1.00 96.06 95 ARG A C 1
ATOM 754 O O . ARG A 1 95 ? 3.244 -7.000 4.634 1.00 96.06 95 ARG A O 1
ATOM 761 N N . TYR A 1 96 ? 3.900 -5.084 5.636 1.00 94.81 96 TYR A N 1
ATOM 762 C CA . TYR A 1 96 ? 5.338 -5.317 5.636 1.00 94.81 96 TYR A CA 1
ATOM 763 C C . TYR A 1 96 ? 5.765 -5.568 7.087 1.00 94.81 96 TYR A C 1
ATOM 765 O O . TYR A 1 96 ? 5.904 -4.618 7.844 1.00 94.81 96 TYR A O 1
ATOM 773 N N . GLU A 1 97 ? 5.937 -6.831 7.494 1.00 89.94 97 GLU A N 1
ATOM 774 C CA . GLU A 1 97 ? 6.143 -7.185 8.918 1.00 89.94 97 GLU A CA 1
ATOM 775 C C . GLU A 1 97 ? 7.407 -6.580 9.546 1.00 89.94 97 GLU A C 1
ATOM 777 O O . GLU A 1 97 ? 7.537 -6.544 10.759 1.00 89.94 97 GLU A O 1
ATOM 782 N N . ASP A 1 98 ? 8.357 -6.133 8.729 1.00 89.12 98 ASP A N 1
ATOM 783 C CA . ASP A 1 98 ? 9.627 -5.554 9.168 1.00 89.12 98 ASP A CA 1
ATOM 784 C C . ASP A 1 98 ? 9.764 -4.085 8.752 1.00 89.12 98 ASP A C 1
ATOM 786 O O . ASP A 1 98 ? 10.874 -3.639 8.463 1.00 89.12 98 ASP A O 1
ATOM 790 N N . GLY A 1 99 ? 8.639 -3.383 8.565 1.00 87.50 99 GLY A N 1
ATOM 791 C CA . GLY A 1 99 ? 8.619 -1.984 8.121 1.00 87.50 99 GLY A CA 1
ATOM 792 C C . GLY A 1 99 ? 9.236 -1.759 6.734 1.00 87.50 99 GLY A C 1
ATOM 793 O O . GLY A 1 99 ? 9.446 -0.627 6.312 1.00 87.50 99 GLY A O 1
ATOM 794 N N . GLY A 1 100 ? 9.560 -2.831 5.999 1.00 88.62 100 GLY A N 1
ATOM 795 C CA . GLY A 1 100 ? 10.326 -2.737 4.764 1.00 88.62 100 GLY A CA 1
ATOM 796 C C . GLY A 1 100 ? 11.817 -2.462 4.977 1.00 88.62 100 GLY A C 1
ATOM 797 O O . GLY A 1 100 ? 12.486 -2.035 4.044 1.00 88.62 100 GLY A O 1
ATOM 798 N N . GLU A 1 101 ? 12.385 -2.723 6.151 1.00 88.12 101 GLU A N 1
ATOM 799 C CA . GLU A 1 101 ? 13.806 -2.464 6.404 1.00 88.12 101 GLU A CA 1
ATOM 800 C C . GLU A 1 101 ? 14.726 -3.559 5.844 1.00 88.12 101 GLU A C 1
ATOM 802 O O . GLU A 1 101 ? 15.790 -3.275 5.281 1.00 88.12 101 GLU A O 1
ATOM 807 N N . LYS A 1 102 ? 14.334 -4.835 5.978 1.00 91.25 102 LYS A N 1
ATOM 808 C CA . LYS A 1 102 ? 15.245 -5.980 5.784 1.00 91.25 102 LYS A CA 1
ATOM 809 C C . LYS A 1 102 ? 14.836 -6.865 4.605 1.00 91.25 102 LYS A C 1
ATOM 811 O O . LYS A 1 102 ? 15.631 -7.157 3.706 1.00 91.25 102 LYS A O 1
ATOM 816 N N . LYS A 1 103 ? 13.591 -7.327 4.598 1.00 93.00 103 LYS A N 1
ATOM 817 C CA . LYS A 1 103 ? 13.062 -8.430 3.790 1.00 93.00 103 LYS A CA 1
ATOM 818 C C . LYS A 1 103 ? 11.862 -8.032 2.951 1.00 93.00 103 LYS A C 1
ATOM 820 O O . LYS A 1 103 ? 11.769 -8.558 1.833 1.00 93.00 103 LYS A O 1
ATOM 825 N N . HIS A 1 104 ? 10.977 -7.173 3.443 1.00 96.31 104 HIS A N 1
ATOM 826 C CA . HIS A 1 104 ? 9.728 -6.860 2.755 1.00 96.31 104 HIS A CA 1
ATOM 827 C C . HIS A 1 104 ? 9.823 -5.583 1.919 1.00 96.31 104 HIS A C 1
ATOM 829 O O . HIS A 1 104 ? 10.759 -4.791 2.032 1.00 96.31 104 HIS A O 1
ATOM 835 N N . GLY A 1 105 ? 8.902 -5.451 0.974 1.00 96.00 105 GLY A N 1
ATOM 836 C CA . GLY A 1 105 ? 8.852 -4.337 0.039 1.00 96.00 105 GLY A CA 1
ATOM 837 C C . GLY A 1 105 ? 8.181 -4.726 -1.270 1.00 96.00 105 GLY A C 1
ATOM 838 O O . GLY A 1 105 ? 7.685 -5.841 -1.448 1.00 96.00 105 GLY A O 1
ATOM 839 N N . ILE A 1 106 ? 8.171 -3.791 -2.207 1.00 95.50 106 ILE A N 1
ATOM 840 C CA . ILE A 1 106 ? 7.645 -3.999 -3.551 1.00 95.50 106 ILE A CA 1
ATOM 841 C C . ILE A 1 106 ? 8.571 -3.318 -4.552 1.00 95.50 106 ILE A C 1
ATOM 843 O O . ILE A 1 106 ? 8.940 -2.154 -4.406 1.00 95.50 106 ILE A O 1
ATOM 847 N N . GLY A 1 107 ? 9.019 -4.096 -5.539 1.00 95.62 107 GLY A N 1
ATOM 848 C CA . GLY A 1 107 ? 9.951 -3.615 -6.553 1.00 95.62 107 GLY A CA 1
ATOM 849 C C . GLY A 1 107 ? 9.291 -2.663 -7.546 1.00 95.62 107 GLY A C 1
ATOM 850 O O . GLY A 1 107 ? 8.082 -2.470 -7.527 1.00 95.62 107 GLY A O 1
ATOM 851 N N . TRP A 1 108 ? 10.096 -2.110 -8.453 1.00 94.94 108 TRP A N 1
ATOM 852 C CA . TRP A 1 108 ? 9.644 -1.184 -9.496 1.00 94.94 108 TRP A CA 1
ATOM 853 C C . TRP A 1 108 ? 8.462 -1.713 -10.315 1.00 94.94 108 TRP A C 1
ATOM 855 O O . TRP A 1 108 ? 8.639 -2.616 -11.143 1.00 94.94 108 TRP A O 1
ATOM 865 N N . HIS A 1 109 ? 7.300 -1.099 -10.121 1.00 94.19 109 HIS A N 1
ATOM 866 C CA . HIS A 1 109 ? 6.045 -1.401 -10.802 1.00 94.19 109 HIS A CA 1
ATOM 867 C C . HIS A 1 109 ? 5.239 -0.114 -11.020 1.00 94.19 109 HIS A C 1
ATOM 869 O O . HIS A 1 109 ? 5.601 0.946 -10.512 1.00 94.19 109 HIS A O 1
ATOM 875 N N . GLY A 1 110 ? 4.192 -0.214 -11.824 1.00 93.56 110 GLY A N 1
ATOM 876 C CA . GLY A 1 110 ? 3.047 0.682 -11.747 1.00 93.56 110 GLY A CA 1
ATOM 877 C C . GLY A 1 110 ? 1.802 -0.153 -11.474 1.00 93.56 110 GLY A C 1
ATOM 878 O O . GLY A 1 110 ? 1.895 -1.376 -11.312 1.00 93.56 110 GLY A O 1
ATOM 879 N N . ASP A 1 111 ? 0.645 0.487 -11.457 1.00 91.75 111 ASP A N 1
ATOM 880 C CA . ASP A 1 111 ? -0.632 -0.181 -11.239 1.00 91.75 111 ASP A CA 1
ATOM 881 C C . ASP A 1 111 ? -1.534 -0.025 -12.462 1.00 91.75 111 ASP A C 1
ATOM 883 O O . ASP A 1 111 ? -2.133 1.021 -12.679 1.00 91.75 111 ASP A O 1
ATOM 887 N N . ALA A 1 112 ? -1.597 -1.064 -13.297 1.00 89.88 112 ALA A N 1
ATOM 888 C CA . ALA A 1 112 ? -2.264 -0.973 -14.597 1.00 89.88 112 ALA A CA 1
ATOM 889 C C . ALA A 1 112 ? -3.793 -0.892 -14.500 1.00 89.88 112 ALA A C 1
ATOM 891 O O . ALA A 1 112 ? -4.455 -0.509 -15.460 1.00 89.88 112 ALA A O 1
ATOM 892 N N . GLU A 1 113 ? -4.354 -1.271 -13.354 1.00 87.19 113 GLU A N 1
ATOM 893 C CA . GLU A 1 113 ? -5.800 -1.348 -13.148 1.00 87.19 113 GLU A CA 1
ATOM 894 C C . GLU A 1 113 ? -6.360 -0.058 -12.529 1.00 87.19 113 GLU A C 1
ATOM 896 O O . GLU A 1 113 ? -7.577 0.098 -12.422 1.00 87.19 113 GLU A O 1
ATOM 901 N N . ARG A 1 114 ? -5.496 0.882 -12.116 1.00 85.50 114 ARG A N 1
ATOM 902 C CA . ARG A 1 114 ? -5.879 2.049 -11.314 1.00 85.50 114 ARG A CA 1
ATOM 903 C C . ARG A 1 114 ? -5.439 3.348 -11.982 1.00 85.50 114 ARG A C 1
ATOM 905 O O . ARG A 1 114 ? -4.276 3.518 -12.302 1.00 85.50 114 ARG A O 1
ATOM 912 N N . ARG A 1 115 ? -6.367 4.300 -12.131 1.00 87.31 115 ARG A N 1
ATOM 913 C CA . ARG A 1 115 ? -6.082 5.647 -12.678 1.00 87.31 115 ARG A CA 1
ATOM 914 C C . ARG A 1 115 ? -5.849 6.710 -11.606 1.00 87.31 115 ARG A C 1
ATOM 916 O O . ARG A 1 115 ? -5.272 7.754 -11.875 1.00 87.31 115 ARG A O 1
ATOM 923 N N . ILE A 1 116 ? -6.332 6.470 -10.394 1.00 88.19 116 ILE A N 1
ATOM 924 C CA . ILE A 1 116 ? -6.128 7.334 -9.234 1.00 88.19 116 ILE A CA 1
ATOM 925 C C . ILE A 1 116 ? -6.059 6.447 -7.998 1.00 88.19 116 ILE A C 1
ATOM 927 O O . ILE A 1 116 ? -6.848 5.512 -7.859 1.00 88.19 116 ILE A O 1
ATOM 931 N N . VAL A 1 117 ? -5.104 6.728 -7.115 1.00 91.44 117 VAL A N 1
ATOM 932 C CA . VAL A 1 117 ? -4.927 5.983 -5.866 1.00 91.44 117 VAL A CA 1
ATOM 933 C C . VAL A 1 117 ? -4.683 6.972 -4.736 1.00 91.44 117 VAL A C 1
ATOM 935 O O . VAL A 1 117 ? -3.797 7.816 -4.837 1.00 91.44 117 VAL A O 1
ATOM 938 N N . ALA A 1 118 ? -5.463 6.858 -3.663 1.00 92.62 118 ALA A N 1
ATOM 939 C CA . ALA A 1 118 ? -5.183 7.507 -2.388 1.00 92.62 118 ALA A CA 1
ATOM 940 C C . ALA A 1 118 ? -4.611 6.464 -1.426 1.00 92.62 118 ALA A C 1
ATOM 942 O O . ALA A 1 118 ? -5.142 5.357 -1.312 1.00 92.62 118 ALA A O 1
ATOM 943 N N . CYS A 1 119 ? -3.527 6.809 -0.747 1.00 93.31 119 CYS A N 1
ATOM 944 C CA . CYS A 1 119 ? -2.811 5.917 0.146 1.00 93.31 119 CYS A CA 1
ATOM 945 C C . CYS A 1 119 ? -2.576 6.597 1.490 1.00 93.31 119 CYS A C 1
ATOM 947 O O . CYS A 1 119 ? -2.311 7.795 1.547 1.00 93.31 119 CYS A O 1
ATOM 949 N N . ILE A 1 120 ? -2.609 5.799 2.553 1.00 93.56 120 ILE A N 1
ATOM 950 C CA . ILE A 1 120 ? -2.174 6.194 3.889 1.00 93.56 120 ILE A CA 1
ATOM 951 C C . ILE A 1 120 ? -1.036 5.274 4.328 1.00 93.56 120 ILE A C 1
ATOM 953 O O . ILE A 1 120 ? -1.101 4.057 4.125 1.00 93.56 120 ILE A O 1
ATOM 957 N N . ARG A 1 121 ? 0.026 5.844 4.897 1.00 94.19 121 ARG A N 1
ATOM 958 C CA . ARG A 1 121 ? 1.080 5.073 5.556 1.00 94.19 121 ARG A CA 1
ATOM 959 C C . ARG A 1 121 ? 0.693 4.854 7.013 1.00 94.19 121 ARG A C 1
ATOM 961 O O . ARG A 1 121 ? 0.405 5.806 7.721 1.00 94.19 121 ARG A O 1
ATOM 968 N N . LEU A 1 122 ? 0.708 3.605 7.461 1.00 93.62 122 LEU A N 1
ATOM 969 C CA . LEU A 1 122 ? 0.477 3.242 8.857 1.00 93.62 122 LEU A CA 1
ATOM 970 C C . LEU A 1 122 ? 1.698 2.490 9.379 1.00 93.62 122 LEU A C 1
ATOM 972 O O . LEU A 1 122 ? 2.274 1.686 8.642 1.00 93.62 122 LEU A O 1
ATOM 976 N N . MET A 1 123 ? 2.066 2.778 10.621 1.00 89.56 123 MET A N 1
ATOM 977 C CA . MET A 1 123 ? 3.213 2.226 11.341 1.00 89.56 123 MET A CA 1
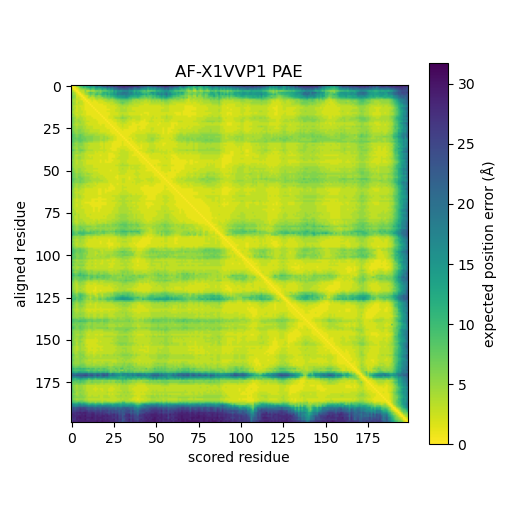ATOM 978 C C . MET A 1 123 ? 2.802 1.998 12.799 1.00 89.56 123 MET A C 1
ATOM 980 O O . MET A 1 123 ? 1.808 2.583 13.240 1.00 89.56 123 MET A O 1
ATOM 984 N N . ALA A 1 124 ? 3.553 1.167 13.522 1.00 84.25 124 ALA A N 1
ATOM 985 C CA . ALA A 1 124 ? 3.311 0.932 14.945 1.00 84.25 124 ALA A CA 1
ATOM 986 C C . ALA A 1 124 ? 3.677 2.162 15.778 1.00 84.25 124 ALA A C 1
ATOM 988 O O . ALA A 1 124 ? 2.882 2.604 16.606 1.00 84.25 124 ALA A O 1
ATOM 989 N N . ASP A 1 125 ? 4.849 2.729 15.494 1.00 82.75 125 ASP A N 1
ATOM 990 C CA . ASP A 1 125 ? 5.413 3.835 16.251 1.00 82.75 125 ASP A CA 1
ATOM 991 C C . ASP A 1 125 ? 5.356 5.141 15.449 1.00 82.75 125 ASP A C 1
ATOM 993 O O . ASP A 1 125 ? 5.563 5.184 14.229 1.00 82.75 125 ASP A O 1
ATOM 997 N N . GLU A 1 126 ? 5.069 6.240 16.148 1.00 76.88 126 GLU A N 1
ATOM 998 C CA . GLU A 1 126 ? 5.184 7.576 15.568 1.00 76.88 126 GLU A CA 1
ATOM 999 C C . GLU A 1 126 ? 6.653 7.876 15.226 1.00 76.88 126 GLU A C 1
ATOM 1001 O O . GLU A 1 126 ? 7.569 7.538 15.973 1.00 76.88 126 GLU A O 1
ATOM 1006 N N . GLY A 1 127 ? 6.884 8.520 14.080 1.00 76.00 127 GLY A N 1
ATOM 1007 C CA . GLY A 1 127 ? 8.234 8.837 13.600 1.00 76.00 127 GLY A CA 1
ATOM 1008 C C . GLY A 1 127 ? 8.920 7.721 12.805 1.00 76.00 127 GLY A C 1
ATOM 1009 O O . GLY A 1 127 ? 10.010 7.949 12.283 1.00 76.00 127 GLY A O 1
ATOM 1010 N N . GLU A 1 128 ? 8.299 6.546 12.646 1.00 85.06 128 GLU A N 1
ATOM 1011 C CA . GLU A 1 128 ? 8.754 5.567 11.655 1.00 85.06 128 GLU A CA 1
ATOM 1012 C C . GLU A 1 128 ? 8.466 6.044 10.223 1.00 85.06 128 GLU A C 1
ATOM 1014 O O . GLU A 1 128 ? 7.373 6.528 9.909 1.00 85.06 128 GLU A O 1
ATOM 1019 N N . THR A 1 129 ? 9.435 5.826 9.328 1.00 91.44 129 THR A N 1
ATOM 1020 C CA . THR A 1 129 ? 9.379 6.253 7.923 1.00 91.44 129 THR A CA 1
ATOM 1021 C C . THR A 1 129 ? 9.657 5.084 6.983 1.00 91.44 129 THR A C 1
ATOM 1023 O O . THR A 1 129 ? 10.668 4.394 7.102 1.00 91.44 129 THR A O 1
ATOM 1026 N N . MET A 1 130 ? 8.821 4.911 5.955 1.00 94.25 130 MET A N 1
ATOM 1027 C CA . MET A 1 130 ? 9.073 3.959 4.863 1.00 94.25 130 MET A CA 1
ATOM 1028 C C . MET A 1 130 ? 8.976 4.690 3.520 1.00 94.25 130 MET A C 1
ATOM 1030 O O . MET A 1 130 ? 7.867 4.872 2.999 1.00 94.25 130 MET A O 1
ATOM 1034 N N . PRO A 1 131 ? 10.119 5.089 2.927 1.00 95.25 131 PRO A N 1
ATOM 1035 C CA . PRO A 1 131 ? 10.124 5.939 1.746 1.00 95.25 131 PRO A CA 1
ATOM 1036 C C . PRO A 1 131 ? 9.437 5.306 0.536 1.00 95.25 131 PRO A C 1
ATOM 1038 O O . PRO A 1 131 ? 9.595 4.111 0.250 1.00 95.25 131 PRO A O 1
ATOM 1041 N N . MET A 1 132 ? 8.729 6.131 -0.231 1.00 96.50 132 MET A N 1
ATOM 1042 C CA . MET A 1 132 ? 8.302 5.802 -1.586 1.00 96.50 132 MET A CA 1
ATOM 1043 C C . MET A 1 132 ? 9.327 6.342 -2.580 1.00 96.50 132 MET A C 1
ATOM 1045 O O . MET A 1 132 ? 9.734 7.503 -2.524 1.00 96.50 132 MET A O 1
ATOM 1049 N N . HIS A 1 133 ? 9.746 5.502 -3.516 1.00 97.19 133 HIS A N 1
ATOM 1050 C CA . HIS A 1 133 ? 10.646 5.897 -4.587 1.00 97.19 133 HIS A CA 1
ATOM 1051 C C . HIS A 1 133 ? 9.883 5.976 -5.899 1.00 97.19 133 HIS A C 1
ATOM 1053 O O . HIS A 1 133 ? 9.209 5.016 -6.258 1.00 97.19 133 HIS A O 1
ATOM 1059 N N . PHE A 1 134 ? 10.086 7.051 -6.655 1.00 96.50 134 PHE A N 1
ATOM 1060 C CA . PHE A 1 134 ? 9.594 7.214 -8.019 1.00 96.50 134 PHE A CA 1
ATOM 1061 C C . PHE A 1 134 ? 10.766 7.387 -8.979 1.00 96.50 134 PHE A C 1
ATOM 1063 O O . PHE A 1 134 ? 11.746 8.081 -8.691 1.00 96.50 134 PHE A O 1
ATOM 1070 N N . GLN A 1 135 ? 10.670 6.735 -10.131 1.00 95.56 135 GLN A N 1
ATOM 1071 C CA . GLN A 1 135 ? 11.706 6.756 -11.151 1.00 95.56 135 GLN A CA 1
ATOM 1072 C C . GLN A 1 135 ? 11.082 6.577 -12.531 1.00 95.56 135 GLN A C 1
ATOM 1074 O O . GLN A 1 135 ? 10.256 5.686 -12.733 1.00 95.56 135 GLN A O 1
ATOM 1079 N N . TYR A 1 136 ? 11.535 7.369 -13.499 1.00 93.81 136 TYR A N 1
ATOM 1080 C CA . TYR A 1 136 ? 11.195 7.157 -14.900 1.00 93.81 136 TYR A CA 1
ATOM 1081 C C . TYR A 1 136 ? 12.001 6.012 -15.505 1.00 93.81 136 TYR A C 1
ATOM 1083 O O . TYR A 1 136 ? 13.194 5.847 -15.235 1.00 93.81 136 TYR A O 1
ATOM 1091 N N . PHE A 1 137 ? 11.342 5.230 -16.353 1.00 91.75 137 PHE A N 1
ATOM 1092 C CA . PHE A 1 137 ? 11.939 4.139 -17.104 1.00 91.75 137 PHE A CA 1
ATOM 1093 C C . PHE A 1 137 ? 11.789 4.374 -18.602 1.00 91.75 137 PHE A C 1
ATOM 1095 O O . PHE A 1 137 ? 10.693 4.637 -19.081 1.00 91.75 137 PHE A O 1
ATOM 1102 N N . TRP A 1 138 ? 12.869 4.176 -19.350 1.00 90.31 138 TRP A N 1
ATOM 1103 C CA . TRP A 1 138 ? 12.857 4.108 -20.809 1.00 90.31 138 TRP A CA 1
ATOM 1104 C C . TRP A 1 138 ? 13.650 2.887 -21.260 1.00 90.31 138 TRP A C 1
ATOM 1106 O O . TRP A 1 138 ? 14.734 2.619 -20.739 1.00 90.31 138 TRP A O 1
ATOM 1116 N N . GLN A 1 139 ? 13.101 2.091 -22.179 1.00 87.00 139 GLN A N 1
ATOM 1117 C CA . GLN A 1 139 ? 13.701 0.815 -22.601 1.00 87.00 139 GLN A CA 1
ATOM 1118 C C . GLN A 1 139 ? 14.148 -0.084 -21.429 1.00 87.00 139 GLN A C 1
ATOM 1120 O O . GLN A 1 139 ? 15.233 -0.668 -21.445 1.00 87.00 139 GLN A O 1
ATOM 1125 N N . TRP A 1 140 ? 13.315 -0.189 -20.388 1.00 82.19 140 TRP A N 1
ATOM 1126 C CA . TRP A 1 140 ? 13.576 -0.931 -19.143 1.00 82.19 140 TRP A CA 1
ATOM 1127 C C . TRP A 1 140 ? 14.740 -0.413 -18.286 1.00 82.19 140 TRP A C 1
ATOM 1129 O O . TRP A 1 140 ? 15.077 -1.047 -17.281 1.00 82.19 140 TRP A O 1
ATOM 1139 N N . LYS A 1 141 ? 15.329 0.728 -18.644 1.00 88.06 141 LYS A N 1
ATOM 1140 C CA . LYS A 1 141 ? 16.405 1.391 -17.908 1.00 88.06 141 LYS A CA 1
ATOM 1141 C C . LYS A 1 141 ? 15.846 2.568 -17.131 1.00 88.06 141 LYS A C 1
ATOM 1143 O O . LYS A 1 141 ? 14.983 3.281 -17.629 1.00 88.06 141 LYS A O 1
ATOM 1148 N N . GLN A 1 142 ? 16.353 2.766 -15.925 1.00 91.62 142 GLN A N 1
ATOM 1149 C CA . GLN A 1 142 ? 16.040 3.955 -15.143 1.00 91.62 142 GLN A CA 1
ATOM 1150 C C . GLN A 1 142 ? 16.714 5.167 -15.778 1.00 91.62 142 GLN A C 1
ATOM 1152 O O . GLN A 1 142 ? 17.878 5.088 -16.170 1.00 91.62 142 GLN A O 1
ATOM 1157 N N . ILE A 1 143 ? 15.972 6.264 -15.892 1.00 92.50 143 ILE A N 1
ATOM 1158 C CA . ILE A 1 143 ? 16.449 7.524 -16.459 1.00 92.50 143 ILE A CA 1
ATOM 1159 C C . ILE A 1 143 ? 16.060 8.698 -15.565 1.00 92.50 143 ILE A C 1
ATOM 1161 O O . ILE A 1 143 ? 15.004 8.681 -14.932 1.00 92.50 143 ILE A O 1
ATOM 1165 N N . GLY A 1 144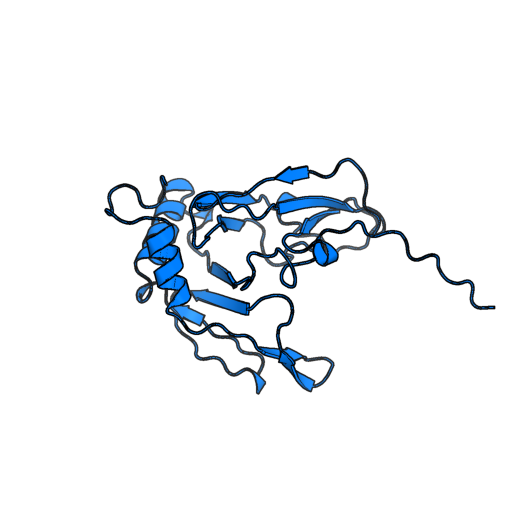 ? 16.901 9.730 -15.544 1.00 91.94 144 GLY A N 1
ATOM 1166 C CA . GLY A 1 144 ? 16.666 10.940 -14.761 1.00 91.94 144 GLY A CA 1
ATOM 1167 C C . GLY A 1 144 ? 16.879 10.764 -13.255 1.00 91.94 144 GLY A C 1
ATOM 1168 O O . GLY A 1 144 ? 17.268 9.699 -12.766 1.00 91.94 144 GLY A O 1
ATOM 1169 N N . LYS A 1 145 ? 16.632 11.847 -12.514 1.00 93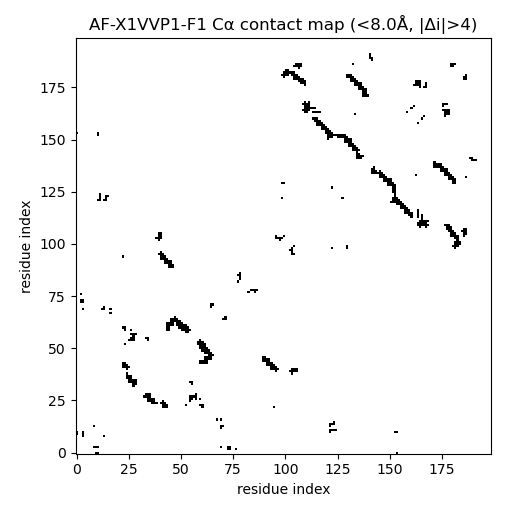.75 145 LYS A N 1
ATOM 1170 C CA . LYS A 1 145 ? 16.789 11.880 -11.058 1.00 93.75 145 LYS A CA 1
ATOM 1171 C C . LYS A 1 145 ? 15.656 11.108 -10.387 1.00 93.75 145 LYS A C 1
ATOM 1173 O O . LYS A 1 145 ? 14.486 11.310 -10.701 1.00 93.75 145 LYS A O 1
ATOM 1178 N N . ARG A 1 146 ? 16.016 10.258 -9.427 1.00 95.56 146 ARG A N 1
ATOM 1179 C CA . ARG A 1 146 ? 15.049 9.583 -8.565 1.00 95.56 146 ARG A CA 1
ATOM 1180 C C . ARG A 1 146 ? 14.383 10.583 -7.625 1.00 95.56 146 ARG A C 1
ATOM 1182 O O . ARG A 1 146 ? 15.082 11.332 -6.942 1.00 95.56 146 ARG A O 1
ATOM 1189 N N . LEU A 1 147 ? 13.060 10.525 -7.527 1.00 96.06 147 LEU A N 1
ATOM 1190 C CA . LEU A 1 147 ? 12.323 11.162 -6.441 1.00 96.06 147 LEU A CA 1
ATOM 1191 C C . LEU A 1 147 ? 12.197 10.159 -5.290 1.00 96.06 147 LEU A C 1
ATOM 1193 O O . LEU A 1 147 ? 11.745 9.031 -5.487 1.00 96.06 147 LEU A O 1
ATOM 1197 N N . ILE A 1 148 ? 12.632 10.558 -4.099 1.00 96.62 148 ILE A N 1
ATOM 1198 C CA . ILE A 1 148 ? 12.502 9.774 -2.870 1.00 96.62 148 ILE A CA 1
ATOM 1199 C C . ILE A 1 148 ? 11.657 10.605 -1.920 1.00 96.62 148 ILE A C 1
ATOM 1201 O O . ILE A 1 148 ? 12.068 11.693 -1.529 1.00 96.62 148 ILE A O 1
ATOM 1205 N N . MET A 1 149 ? 10.475 10.100 -1.601 1.00 95.81 149 MET A N 1
ATOM 1206 C CA . MET A 1 149 ? 9.521 10.752 -0.721 1.00 95.81 149 MET A CA 1
ATOM 1207 C C . MET A 1 149 ? 9.525 10.004 0.614 1.00 95.81 149 MET A C 1
ATOM 1209 O O . MET A 1 149 ? 9.101 8.842 0.628 1.00 95.81 149 MET A O 1
ATOM 1213 N N . PRO A 1 150 ? 10.045 10.594 1.708 1.00 95.00 150 PRO A N 1
ATOM 1214 C CA . PRO A 1 150 ? 9.816 10.037 3.035 1.00 95.00 150 PRO A CA 1
ATOM 1215 C C . PRO A 1 150 ? 8.308 10.057 3.298 1.00 95.00 150 PRO A C 1
ATOM 1217 O O . PRO A 1 150 ? 7.638 11.028 2.957 1.00 95.00 150 PRO A O 1
ATOM 1220 N N . LEU A 1 151 ? 7.785 8.941 3.794 1.00 94.00 151 LEU A N 1
ATOM 1221 C CA . LEU A 1 151 ? 6.389 8.808 4.188 1.00 94.00 151 LEU A CA 1
ATOM 1222 C C . LEU A 1 151 ? 6.381 8.290 5.614 1.00 94.00 151 LEU A C 1
ATOM 1224 O O . LEU A 1 151 ? 6.765 7.134 5.848 1.00 94.00 151 LEU A O 1
ATOM 1228 N N . ASP A 1 152 ? 5.964 9.158 6.518 1.00 92.62 152 ASP A N 1
ATOM 1229 C CA . ASP A 1 152 ? 5.929 8.915 7.947 1.00 92.62 152 ASP A CA 1
ATOM 1230 C C . ASP A 1 152 ? 4.589 8.286 8.343 1.00 92.62 152 ASP A C 1
ATOM 1232 O O . ASP A 1 152 ? 3.633 8.203 7.558 1.00 92.62 152 ASP A O 1
ATOM 1236 N N . ALA A 1 153 ? 4.516 7.793 9.576 1.00 90.31 153 ALA A N 1
ATOM 1237 C CA . ALA A 1 153 ? 3.280 7.285 10.150 1.00 90.31 153 ALA A CA 1
ATOM 1238 C C . ALA A 1 153 ? 2.140 8.319 10.032 1.00 90.31 153 ALA A C 1
ATOM 1240 O O . ALA A 1 153 ? 2.204 9.424 10.565 1.00 90.31 153 ALA A O 1
ATOM 1241 N N . GLY A 1 154 ? 1.056 7.941 9.355 1.00 89.19 154 GLY A N 1
ATOM 1242 C CA . GLY A 1 154 ? -0.133 8.768 9.174 1.00 89.19 154 GLY A CA 1
ATOM 1243 C C . GLY A 1 154 ? -0.142 9.655 7.930 1.00 89.19 154 GLY A C 1
ATOM 1244 O O . GLY A 1 154 ? -1.161 10.312 7.690 1.00 89.19 154 GLY A O 1
ATOM 1245 N N . ASP A 1 155 ? 0.926 9.666 7.131 1.00 91.44 155 ASP A N 1
ATOM 1246 C CA . ASP A 1 155 ? 0.962 10.445 5.897 1.00 91.44 155 ASP A CA 1
ATOM 1247 C C . ASP A 1 155 ? -0.054 9.927 4.879 1.00 91.44 155 ASP A C 1
ATOM 1249 O O . ASP A 1 155 ? -0.090 8.738 4.538 1.00 91.44 155 ASP A O 1
ATOM 1253 N N . LEU A 1 156 ? -0.866 10.854 4.368 1.00 91.31 156 LEU A N 1
ATOM 1254 C CA . LEU A 1 156 ? -1.784 10.635 3.260 1.00 91.31 156 LEU A CA 1
ATOM 1255 C C . LEU A 1 156 ? -1.164 11.196 1.981 1.00 91.31 156 LEU A C 1
ATOM 1257 O O . LEU A 1 156 ? -0.784 12.364 1.930 1.00 91.31 156 LEU A O 1
ATOM 1261 N N . TYR A 1 157 ? -1.140 10.398 0.920 1.00 92.56 157 TYR A N 1
ATOM 1262 C CA . TYR A 1 157 ? -0.714 10.849 -0.400 1.00 92.56 157 TYR A CA 1
ATOM 1263 C C . TYR A 1 157 ? -1.659 10.340 -1.485 1.00 92.56 157 TYR A C 1
ATOM 1265 O O . TYR A 1 157 ? -2.295 9.293 -1.353 1.00 92.56 157 TYR A O 1
ATOM 1273 N N . VAL A 1 158 ? -1.756 11.099 -2.575 1.00 92.38 158 VAL A N 1
ATOM 1274 C CA . VAL A 1 158 ? -2.592 10.763 -3.729 1.00 92.38 158 VAL A CA 1
ATOM 1275 C C . VAL A 1 158 ? -1.719 10.733 -4.970 1.00 92.38 158 VAL A C 1
ATOM 1277 O O . VAL A 1 158 ? -0.966 11.667 -5.238 1.00 92.38 158 VAL A O 1
ATOM 1280 N N . MET A 1 159 ? -1.825 9.651 -5.731 1.00 93.69 159 MET A N 1
ATOM 1281 C CA . MET A 1 159 ? -1.119 9.473 -6.991 1.00 93.69 159 MET A CA 1
ATOM 1282 C C . MET A 1 159 ? -2.085 9.688 -8.157 1.00 93.69 159 MET A C 1
ATOM 1284 O O . MET A 1 159 ? -3.156 9.076 -8.216 1.00 93.69 159 MET A O 1
ATOM 1288 N N . SER A 1 160 ? -1.687 10.559 -9.087 1.00 91.69 160 SER A N 1
ATOM 1289 C CA . SER A 1 160 ? -2.325 10.702 -10.397 1.00 91.69 160 SER A CA 1
ATOM 1290 C C . SER A 1 160 ? -2.059 9.474 -11.273 1.00 91.69 160 SER A C 1
ATOM 1292 O O . SER A 1 160 ? -1.165 8.683 -10.985 1.00 91.69 160 SER A O 1
ATOM 1294 N N . GLU A 1 161 ? -2.782 9.351 -12.384 1.00 92.19 161 GLU A N 1
ATOM 1295 C CA . GLU A 1 161 ? -2.630 8.270 -13.371 1.00 92.19 161 GLU A CA 1
ATOM 1296 C C . GLU A 1 161 ? -1.176 8.046 -13.816 1.00 92.19 161 GLU A C 1
ATOM 1298 O O . GLU A 1 161 ? -0.737 6.904 -13.996 1.00 92.19 161 GLU A O 1
ATOM 1303 N N . GLU A 1 162 ? -0.423 9.141 -13.939 1.00 91.69 162 GLU A N 1
ATOM 1304 C CA . GLU A 1 162 ? 1.003 9.128 -14.242 1.00 91.69 162 GLU A CA 1
ATOM 1305 C C . GLU A 1 162 ? 1.817 8.595 -13.057 1.00 91.69 162 GLU A C 1
ATOM 1307 O O . GLU A 1 162 ? 2.540 7.618 -13.212 1.00 91.69 162 GLU A O 1
ATOM 1312 N N . ALA A 1 163 ? 1.664 9.145 -11.849 1.00 93.44 163 ALA A N 1
ATOM 1313 C CA . ALA A 1 163 ? 2.417 8.685 -10.674 1.00 93.44 163 ALA A CA 1
ATOM 1314 C C . ALA A 1 163 ? 2.127 7.214 -10.303 1.00 93.44 163 ALA A C 1
ATOM 1316 O O . ALA A 1 163 ? 3.024 6.481 -9.873 1.00 93.44 163 ALA A O 1
ATOM 1317 N N . VAL A 1 164 ? 0.887 6.766 -10.524 1.00 94.12 164 VAL A N 1
ATOM 1318 C CA . VAL A 1 164 ? 0.470 5.365 -10.387 1.00 94.12 164 VAL A CA 1
ATOM 1319 C C . VAL A 1 164 ? 1.200 4.468 -11.394 1.00 94.12 164 VAL A C 1
ATOM 1321 O O . VAL A 1 164 ? 1.462 3.298 -11.113 1.00 94.12 164 VAL A O 1
ATOM 1324 N N . GLY A 1 165 ? 1.579 5.001 -12.556 1.00 93.00 165 GLY A N 1
ATOM 1325 C CA . GLY A 1 165 ? 2.205 4.232 -13.623 1.00 93.00 165 GLY A CA 1
ATOM 1326 C C . GLY A 1 165 ? 1.211 3.296 -14.303 1.00 93.00 165 GLY A C 1
ATOM 1327 O O . GLY A 1 165 ? 1.552 2.152 -14.587 1.00 93.00 165 GLY A O 1
ATOM 1328 N N . THR A 1 166 ? -0.006 3.773 -14.573 1.00 92.00 166 THR A N 1
ATOM 1329 C CA . THR A 1 166 ? -1.087 3.002 -15.229 1.00 92.00 166 THR A CA 1
ATOM 1330 C C . THR A 1 166 ? -0.605 2.287 -16.495 1.00 92.00 166 THR A C 1
ATOM 1332 O O . THR A 1 166 ? -0.950 1.146 -16.783 1.00 92.00 166 THR A O 1
ATOM 1335 N N . GLU A 1 167 ? 0.321 2.916 -17.210 1.00 89.38 167 GLU A N 1
ATOM 1336 C CA . GLU A 1 167 ? 0.836 2.435 -18.486 1.00 89.38 167 GLU A CA 1
ATOM 1337 C C . GLU A 1 167 ? 2.130 1.614 -18.383 1.00 89.38 167 GLU A C 1
ATOM 1339 O O . GLU A 1 167 ? 2.801 1.350 -19.379 1.00 89.38 167 GLU A O 1
ATOM 1344 N N . TRP A 1 168 ? 2.515 1.164 -17.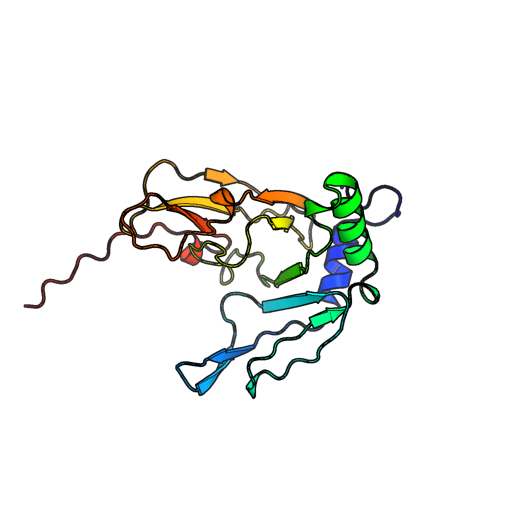186 1.00 87.69 168 TRP A N 1
ATOM 1345 C CA . TRP A 1 168 ? 3.815 0.522 -16.949 1.00 87.69 168 TRP A CA 1
ATOM 1346 C C . TRP A 1 168 ? 4.066 -0.785 -17.710 1.00 87.69 168 TRP A C 1
ATOM 1348 O O . TRP A 1 168 ? 5.233 -1.186 -17.845 1.00 87.69 168 TRP A O 1
ATOM 1358 N N . LEU A 1 169 ? 3.001 -1.430 -18.197 1.00 85.56 169 LEU A N 1
ATOM 1359 C CA . LEU A 1 169 ? 3.042 -2.638 -19.025 1.00 85.56 169 LEU A CA 1
ATOM 1360 C C . LEU A 1 169 ? 3.178 -2.344 -20.529 1.00 85.56 169 LEU A C 1
ATOM 1362 O O . LEU A 1 169 ? 3.437 -3.281 -21.292 1.00 85.56 169 LEU A O 1
ATOM 1366 N N . LYS A 1 170 ? 3.033 -1.084 -20.973 1.00 82.31 170 LYS A N 1
ATOM 1367 C CA . LYS A 1 170 ? 3.208 -0.711 -22.383 1.00 82.31 170 LYS A CA 1
ATOM 1368 C C . LYS A 1 170 ? 4.625 -1.014 -22.869 1.00 82.31 170 LYS A C 1
ATOM 1370 O O . LYS A 1 170 ? 5.599 -1.075 -22.111 1.00 82.31 170 LYS A O 1
ATOM 1375 N N . LYS A 1 171 ? 4.735 -1.237 -24.186 1.00 66.00 171 LYS A N 1
ATOM 1376 C CA . LYS A 1 171 ? 6.017 -1.492 -24.854 1.00 66.00 171 LYS A CA 1
ATOM 1377 C C . LYS A 1 171 ? 6.967 -0.334 -24.561 1.00 66.00 171 LYS A C 1
ATOM 1379 O O . LYS A 1 171 ? 6.587 0.826 -24.611 1.00 66.00 171 LYS A O 1
ATOM 1384 N N . SER A 1 172 ? 8.221 -0.674 -24.287 1.00 65.75 172 SER A N 1
ATOM 1385 C CA . SER A 1 172 ? 9.218 0.224 -23.697 1.00 65.75 172 SER A CA 1
ATOM 1386 C C . SER A 1 172 ? 9.777 1.315 -24.633 1.00 65.75 172 SER A C 1
ATOM 1388 O O . SER A 1 172 ? 10.950 1.670 -24.523 1.00 65.75 172 SER A O 1
ATOM 1390 N N . LEU A 1 173 ? 8.965 1.806 -25.568 1.00 73.88 173 LEU A N 1
ATOM 1391 C CA . LEU A 1 173 ? 9.290 2.893 -26.492 1.00 73.88 173 LEU A CA 1
ATOM 1392 C C . LEU A 1 173 ? 8.990 4.272 -25.883 1.00 73.88 173 LEU A C 1
ATOM 1394 O O . LEU A 1 173 ? 9.637 5.242 -26.263 1.00 73.88 173 LEU A O 1
ATOM 1398 N N . GLU A 1 174 ? 8.093 4.331 -24.898 1.00 83.81 174 GLU A N 1
ATOM 1399 C CA . GLU A 1 174 ? 7.749 5.537 -24.137 1.00 83.81 174 GLU A CA 1
ATOM 1400 C C . GLU A 1 174 ? 8.509 5.603 -22.802 1.00 83.81 174 GLU A C 1
ATOM 1402 O O . GLU A 1 174 ? 9.044 4.599 -22.310 1.00 83.81 174 GLU A O 1
ATOM 1407 N N . ILE A 1 175 ? 8.568 6.805 -22.224 1.00 89.19 175 ILE A N 1
ATOM 1408 C CA . ILE A 1 175 ?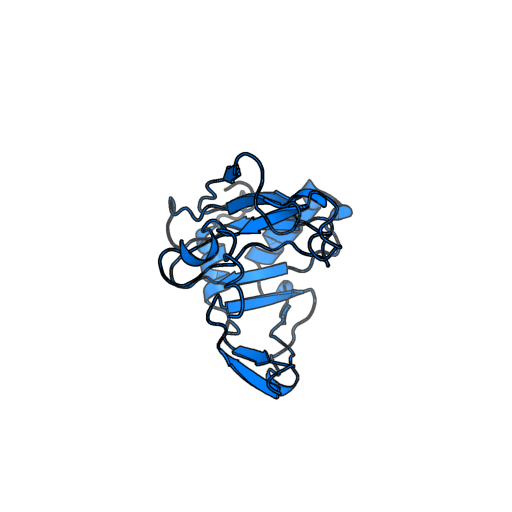 9.059 7.034 -20.864 1.00 89.19 175 ILE A CA 1
ATOM 1409 C C . ILE A 1 175 ? 7.910 6.748 -19.901 1.00 89.19 175 ILE A C 1
ATOM 1411 O O . ILE A 1 175 ? 6.849 7.348 -20.015 1.00 89.19 175 ILE A O 1
ATOM 1415 N N . ILE A 1 176 ? 8.124 5.839 -18.950 1.00 90.94 176 ILE A N 1
ATOM 1416 C CA . ILE A 1 176 ? 7.073 5.384 -18.041 1.00 90.94 176 ILE A CA 1
ATOM 1417 C C . ILE A 1 176 ? 7.526 5.540 -16.584 1.00 90.94 176 ILE A C 1
ATOM 1419 O O . ILE A 1 176 ? 8.549 4.954 -16.205 1.00 90.94 176 ILE A O 1
ATOM 1423 N N . PRO A 1 177 ? 6.791 6.283 -15.742 1.00 92.81 177 PRO A N 1
ATOM 1424 C CA . PRO A 1 177 ? 7.031 6.311 -14.305 1.00 92.81 177 PRO A CA 1
ATOM 1425 C C . PRO A 1 177 ? 6.725 4.954 -13.666 1.00 92.81 177 PRO A C 1
ATOM 1427 O O . PRO A 1 177 ? 5.800 4.236 -14.049 1.00 92.81 177 PRO A O 1
ATOM 1430 N N . ARG A 1 178 ? 7.535 4.590 -12.675 1.00 94.94 178 ARG A N 1
ATOM 1431 C CA . ARG A 1 178 ? 7.317 3.435 -11.803 1.00 94.94 178 ARG A CA 1
ATOM 1432 C C . ARG A 1 178 ? 7.689 3.806 -10.384 1.00 94.94 178 ARG A C 1
ATOM 1434 O O . ARG A 1 178 ? 8.579 4.635 -10.172 1.00 94.94 178 ARG A O 1
ATOM 1441 N N . HIS A 1 179 ? 7.081 3.120 -9.430 1.00 95.88 179 HIS A N 1
ATOM 1442 C CA . HIS A 1 179 ? 7.365 3.305 -8.021 1.00 95.88 179 HIS A CA 1
ATOM 1443 C C . HIS A 1 179 ? 7.778 2.002 -7.325 1.00 95.88 179 HIS A C 1
ATOM 1445 O O . HIS A 1 179 ? 7.562 0.889 -7.818 1.00 95.88 179 HIS A O 1
ATOM 1451 N N . SER A 1 180 ? 8.487 2.148 -6.209 1.00 96.94 180 SER A N 1
ATOM 1452 C CA . SER A 1 180 ? 8.945 1.049 -5.356 1.00 96.94 180 SER A CA 1
ATOM 1453 C C . SER A 1 180 ? 9.097 1.515 -3.911 1.00 96.94 180 SER A C 1
ATOM 1455 O O . SER A 1 180 ? 9.262 2.706 -3.651 1.00 96.94 180 SER A O 1
ATOM 1457 N N . THR A 1 181 ? 9.059 0.584 -2.961 1.00 96.62 181 THR A N 1
ATOM 1458 C CA . THR A 1 181 ? 9.227 0.893 -1.534 1.00 96.62 181 THR A CA 1
ATOM 1459 C C . THR A 1 181 ? 9.725 -0.329 -0.753 1.00 96.62 181 THR A C 1
ATOM 1461 O O . THR A 1 181 ? 9.644 -1.466 -1.237 1.00 96.62 181 THR A O 1
ATOM 1464 N N . GLY A 1 182 ? 10.256 -0.099 0.447 1.00 95.94 182 GLY A N 1
ATOM 1465 C CA . GLY A 1 182 ? 10.789 -1.118 1.352 1.00 95.94 182 GLY A CA 1
ATOM 1466 C C . GLY A 1 182 ? 12.269 -1.428 1.119 1.00 95.94 182 GLY A C 1
ATOM 1467 O O . GLY A 1 182 ? 13.047 -0.563 0.709 1.00 95.94 182 GLY A O 1
ATOM 1468 N N . ALA A 1 183 ? 12.664 -2.676 1.383 1.00 95.56 183 ALA A N 1
ATOM 1469 C CA . ALA A 1 183 ? 14.066 -3.014 1.602 1.00 95.56 183 ALA A CA 1
ATOM 1470 C C . ALA A 1 183 ? 14.925 -2.729 0.365 1.00 95.56 183 ALA A C 1
ATOM 1472 O O . ALA A 1 183 ? 14.459 -2.857 -0.771 1.00 95.56 183 ALA A O 1
ATOM 1473 N N . LYS A 1 184 ? 16.226 -2.459 0.565 1.00 94.06 184 LYS A N 1
ATOM 1474 C CA . LYS A 1 184 ? 17.176 -2.086 -0.510 1.00 94.06 184 LYS A CA 1
ATOM 1475 C C . LYS A 1 184 ? 17.102 -2.990 -1.747 1.00 94.06 184 LYS A C 1
ATOM 1477 O O . LYS A 1 184 ? 17.286 -2.534 -2.871 1.00 94.06 184 LYS A O 1
ATOM 1482 N N . LYS A 1 185 ? 16.807 -4.284 -1.583 1.00 93.94 185 LYS A N 1
ATOM 1483 C CA . LYS A 1 185 ? 16.675 -5.227 -2.709 1.00 93.94 185 LYS A CA 1
ATOM 1484 C C . LYS A 1 185 ? 15.521 -4.906 -3.675 1.00 93.94 185 LYS A C 1
ATOM 1486 O O . LYS A 1 185 ? 15.605 -5.324 -4.831 1.00 93.94 185 LYS A O 1
ATOM 1491 N N . TYR A 1 186 ? 14.485 -4.198 -3.223 1.00 95.25 186 TYR A N 1
ATOM 1492 C CA . TYR A 1 186 ? 13.334 -3.763 -4.022 1.00 95.25 186 TYR A CA 1
ATOM 1493 C C . TYR A 1 186 ? 13.539 -2.384 -4.650 1.00 95.25 186 TYR A C 1
ATOM 1495 O O . TYR A 1 186 ? 13.077 -2.160 -5.767 1.00 95.25 186 TYR A O 1
ATOM 1503 N N . THR A 1 187 ? 14.268 -1.504 -3.963 1.00 94.25 187 THR A N 1
ATOM 1504 C CA . THR A 1 187 ? 14.470 -0.098 -4.350 1.00 94.25 187 THR A CA 1
ATOM 1505 C C . THR A 1 187 ? 15.813 0.150 -5.043 1.00 94.25 187 THR A C 1
ATOM 1507 O O . THR A 1 187 ? 16.074 1.249 -5.534 1.00 94.25 187 THR A O 1
ATOM 1510 N N . LYS A 1 188 ? 16.685 -0.861 -5.138 1.00 91.31 188 LYS A N 1
ATOM 1511 C CA . LYS A 1 188 ? 17.959 -0.758 -5.863 1.00 91.31 188 LYS A CA 1
ATOM 1512 C C . LYS A 1 188 ? 17.769 -0.377 -7.327 1.00 91.31 188 LYS A C 1
ATOM 1514 O O . LYS A 1 188 ? 16.762 -0.718 -7.960 1.00 91.31 188 LYS A O 1
ATOM 1519 N N . ASP A 1 189 ? 18.785 0.282 -7.872 1.00 82.69 189 ASP A N 1
ATOM 1520 C CA . ASP A 1 189 ? 18.844 0.546 -9.300 1.00 82.69 189 ASP A CA 1
ATOM 1521 C C . ASP A 1 189 ? 18.855 -0.756 -10.109 1.00 82.69 189 ASP A C 1
ATOM 1523 O O . ASP A 1 189 ? 19.524 -1.743 -9.772 1.00 82.69 189 ASP A O 1
ATOM 1527 N N . LYS A 1 190 ? 18.110 -0.765 -11.214 1.00 70.94 190 LYS A N 1
ATOM 1528 C CA . LYS A 1 190 ? 18.230 -1.795 -12.238 1.00 70.94 190 LYS A CA 1
ATOM 1529 C C . LYS A 1 190 ? 19.474 -1.494 -13.062 1.00 70.94 190 LYS A C 1
ATOM 1531 O O . LYS A 1 190 ? 19.400 -0.890 -14.128 1.00 70.94 190 LYS A O 1
ATOM 1536 N N . VAL A 1 191 ? 20.618 -1.974 -12.579 1.00 58.09 191 VAL A N 1
ATOM 1537 C CA . VAL A 1 191 ? 21.829 -2.062 -13.399 1.00 58.09 191 VAL A CA 1
ATOM 1538 C C . VAL A 1 191 ? 21.500 -2.932 -14.621 1.00 58.09 191 VAL A C 1
ATOM 1540 O O . VAL A 1 191 ? 20.943 -4.026 -14.445 1.00 58.09 191 VAL A O 1
ATOM 1543 N N . PRO A 1 192 ? 21.799 -2.488 -15.856 1.00 51.28 192 PRO A N 1
ATOM 1544 C CA . PRO A 1 192 ? 21.625 -3.323 -17.032 1.00 51.28 192 PRO A CA 1
ATOM 1545 C C . PRO A 1 192 ? 22.382 -4.631 -16.812 1.00 51.28 192 PRO A C 1
ATOM 1547 O O . PRO A 1 192 ? 23.599 -4.625 -16.636 1.00 51.28 192 PRO A O 1
ATOM 1550 N N . LYS A 1 193 ? 21.680 -5.771 -16.812 1.00 49.22 193 LYS A N 1
ATOM 1551 C CA . LYS A 1 193 ? 22.370 -7.057 -16.929 1.00 49.22 193 LYS A CA 1
ATOM 1552 C C . LYS A 1 193 ? 23.105 -6.998 -18.260 1.00 49.22 193 LYS A C 1
ATOM 1554 O O . LYS A 1 193 ? 22.447 -6.956 -19.302 1.00 49.22 193 LYS A O 1
ATOM 1559 N N . SER A 1 194 ? 24.437 -6.962 -18.237 1.00 46.06 194 SER A N 1
ATOM 1560 C CA . SER A 1 194 ? 25.210 -7.200 -19.447 1.00 46.06 194 SER A CA 1
ATOM 1561 C C . SER A 1 194 ? 24.668 -8.500 -20.035 1.00 46.06 194 SER A C 1
ATOM 1563 O O . SER A 1 194 ? 24.583 -9.525 -19.350 1.00 46.06 194 SER A O 1
ATOM 1565 N N . ARG A 1 195 ? 24.165 -8.450 -21.274 1.00 46.44 195 ARG A N 1
ATOM 1566 C CA . ARG A 1 195 ? 23.871 -9.681 -22.004 1.00 46.44 195 ARG A CA 1
ATOM 1567 C C . ARG A 1 195 ? 25.198 -10.425 -22.011 1.00 46.44 195 ARG A C 1
ATOM 1569 O O . ARG A 1 195 ? 26.119 -9.983 -22.693 1.00 46.44 195 ARG A O 1
ATOM 1576 N N . LYS A 1 196 ? 25.334 -11.495 -21.217 1.00 38.22 196 LYS A N 1
ATOM 1577 C CA . LYS A 1 196 ? 26.440 -12.433 -21.403 1.00 38.22 196 LYS A CA 1
ATOM 1578 C C . LYS A 1 196 ? 26.361 -12.806 -22.878 1.00 38.22 196 LYS A C 1
ATOM 1580 O O . LYS A 1 196 ? 25.357 -13.387 -23.293 1.00 38.22 196 LYS A O 1
ATOM 1585 N N . LYS A 1 197 ? 27.345 -12.372 -23.676 1.00 37.53 197 LYS A N 1
ATOM 1586 C CA . LYS A 1 197 ? 27.518 -12.889 -25.032 1.00 37.53 197 LYS A CA 1
ATOM 1587 C C . LYS A 1 197 ? 27.532 -14.402 -24.852 1.00 37.53 197 LYS A C 1
ATOM 1589 O O . LYS A 1 197 ? 28.372 -14.905 -24.106 1.00 37.53 197 LYS A O 1
ATOM 1594 N N . LYS A 1 198 ? 26.540 -15.094 -25.415 1.00 42.91 198 LYS A N 1
ATOM 1595 C CA . LYS A 1 198 ? 26.653 -16.539 -25.596 1.00 42.91 198 LYS A CA 1
ATOM 1596 C C . LYS A 1 198 ? 27.952 -16.716 -26.388 1.00 42.91 198 LYS A C 1
ATOM 1598 O O . LYS A 1 198 ? 28.058 -16.138 -27.468 1.00 42.91 198 LYS A O 1
ATOM 1603 N N . LYS A 1 199 ? 28.957 -17.319 -25.752 1.00 43.81 199 LYS A N 1
ATOM 1604 C CA . LYS A 1 199 ? 30.095 -17.880 -26.474 1.00 43.81 199 LYS A CA 1
ATOM 1605 C C . LYS A 1 199 ? 29.586 -19.078 -27.259 1.00 43.81 199 LYS A C 1
ATOM 1607 O O . LYS A 1 199 ? 28.665 -19.741 -26.725 1.00 43.81 199 LYS A O 1
#

InterPro domains:
  IPR037151 Alpha-ketoglutarate-dependent dioxygenase AlkB-like superfamily [G3DSA:2.60.120.590] (7-194)

Nearest PDB structures (foldseek):
  2ii9-assembly1_D  TM=4.035E-01  e=3.492E-02  Anabaena sp.
  2ii9-assembly1_C  TM=3.953E-01  e=5.332E-02  Anabaena sp.
  2ii8-assembly1_A  TM=3.829E-01  e=7.214E-02  Anabaena sp.
  2ii8-assembly2_E  TM=3.980E-01  e=1.102E-01  Anabaena sp.
  2ii8-assembly2_D  TM=3.876E-01  e=1.170E-01  Anabaena sp.

Solvent-accessible surface area (backbone atoms only — not comparable to full-atom values): 11304 Å² total; per-residue (Å²): 108,73,73,41,61,93,70,89,55,51,57,50,55,44,36,48,62,64,62,76,50,92,68,45,46,59,41,45,37,81,90,77,73,44,78,43,75,44,75,37,40,28,46,38,37,34,34,99,50,69,39,78,59,40,42,90,82,57,36,67,39,27,45,33,38,89,83,34,66,60,60,38,44,45,55,49,46,48,29,74,76,55,38,79,84,47,68,84,66,64,48,73,51,78,46,39,96,57,66,12,66,77,72,15,38,41,50,76,38,42,37,69,91,40,60,65,48,78,48,72,40,71,40,88,49,86,84,45,67,49,44,43,35,40,37,35,28,43,66,85,30,77,45,83,80,70,47,75,41,80,37,38,45,46,40,72,50,73,35,49,38,62,66,34,6,30,64,52,83,54,74,53,86,52,80,35,37,24,31,23,26,38,9,63,90,28,56,54,80,71,70,80,74,74,77,75,74,82,126

Foldseek 3Di:
DPLCPPVPDDLLNLVVLVVPDDWDQWAQDPVVLDIDGNQAWTKEKEACDWDPDPRNVGRGTYHYVVSRVSVVSSLVSVCVVPPPVSVHDIDMDTGDPVLLAAGHKAAWDAAQVDQKDKDWDADNDFPDWKWKKKFKAAPNFTDDDIDIGTHTHGDIDMDGNQCRQNPRVPDRHDIHMTMMIGYCVRVPGPDPPDPPPPD

Sequence (199 aa):
NAALSGTGKTTADLFNELNDIAWDSKYWDKKKKKVLNKLARANNCFADYAQKANIDEGKGSIHNFKDLPLLSIIRKTLYEMFGHKVKLFIAEGNRYEDGGEKKHGIGWHGDAERRIVACIRLMADEGETMPMHFQYFWQWKQIGKRLIMPLDAGDLYVMSEEAVGTEWLKKSLEIIPRHSTGAKKYTKDKVPKSRKKKK